Protein AF-A0A8S3HG47-F1 (afdb_monomer)

Secondary structure (DSSP, 8-state):
----SS---GGGSHHHHHHHHHHHHTHHHHHHHHHHHHHHHHHHHHHHHHHHHHHTT--HHHHHHHHHHHHHH---THHHHHHHHHH-----------------SPP-----HHHHHHHS-HHHHHHHHH---PPTT--TTTS---SSEEE-TTT--EEEEGGGEE---SSS-EES-PPTTSEEEEE-TTSS-EEEEETTT--B-

Mean predicted aligned error: 17.9 Å

Organism: NCBI:txid392030

Foldseek 3Di:
DDDDPDDDQLVVVPPVSVVVVVCVVCVVVVVVVVVVVLVVVLVVLLVVLVVVCVVVVHDPVVSVVVSVCCVVVVDSCVVVVVVCVVPVDDDDDDDDDDDDDPDDQQAQPPDDLVVQPVQDPPVLCCCFPVVDDDDFQPDPCLPDQDFDFDARSRPRQTWAGSVQWDNPVPRGTDGPDTDPQQWDWDQDPVNPDTFIAGNRHRTTD

Sequence (205 aa):
MAHWPYPIPFRYLGLFGDFCYYLISNYRILLCLILWATVTAHLFEAIAARQICLQLNIDQDSTYLWMIQTFILGYPSLSILQGYKRRGLCFTINMSSSSNNQQDKPPAMNLSDAEWKKKLTNKQYRILRQKDTEFPDTGEYNKHFETGIYKCAGCGQELYDSSSKFDSRCGWPAFSSSIDTSVRRQVDADGYREEILCATCNGHL

InterPro domains:
  IPR002579 Peptide methionine sulphoxide reductase MrsB domain [PF01641] (120-205)
  IPR002579 Peptide methionine sulphoxide reductase MrsB domain [PS51790] (113-205)
  IPR011057 Mss4-like superfamily [SSF51316] (110-205)
  IPR028110 Transmembrane protein 254 [PF14934] (2-81)
  IPR028427 Peptide methionine sulfoxide reductase MsrB [PTHR46081] (109-205)

Solvent-accessible surface area (backbone atoms only — not comparable to full-atom values): 12675 Å² total; per-residue (Å²): 132,91,80,76,94,66,85,77,68,43,78,78,57,48,74,64,19,51,49,52,50,50,49,66,77,39,41,69,60,53,53,50,52,52,50,53,52,51,54,52,50,53,51,51,53,42,53,53,49,51,55,50,34,65,76,67,72,50,61,68,68,64,52,50,54,50,44,52,50,37,70,74,69,70,51,84,53,65,66,56,54,58,44,49,79,73,57,78,72,84,78,84,78,90,74,93,70,98,68,97,69,97,78,89,66,72,71,64,63,84,67,53,73,70,56,44,60,70,76,33,54,74,67,55,38,36,24,29,73,66,68,46,78,81,62,70,71,67,52,82,59,41,87,55,83,70,88,52,72,45,52,40,90,86,76,60,51,65,35,32,47,41,87,34,49,53,91,73,86,76,33,58,67,38,63,81,51,66,40,85,82,32,62,37,78,42,73,38,98,83,72,79,50,68,44,44,25,34,55,54,60,65,29,43,107

pLDDT: mean 78.41, std 17.78, range [32.38, 95.69]

Nearest PDB structures (foldseek):
  6qa0-assembly1_B  TM=9.325E-01  e=3.762E-09  Homo sapiens
  3hch-assembly2_B  TM=9.666E-01  e=2.261E-08  Neisseria meningitidis serogroup A
  6sym-assembly2_B  TM=9.301E-01  e=1.048E-08  Escherichia coli K-12
  3e0o-assembly2_A  TM=9.265E-01  e=2.580E-07  Bacillus subtilis
  7e43-assembly2_A  TM=7.172E-01  e=1.642E-08  Helicobacter pylori 26695

Structure (mmCIF, N/CA/C/O backbone):
data_AF-A0A8S3HG47-F1
#
_entry.id   AF-A0A8S3HG47-F1
#
loop_
_atom_site.group_PDB
_atom_site.id
_atom_site.type_symbol
_atom_site.label_atom_id
_atom_site.label_alt_id
_atom_site.label_comp_id
_atom_site.label_asym_id
_atom_site.label_entity_id
_atom_site.label_seq_id
_atom_site.pdbx_PDB_ins_code
_atom_site.Cartn_x
_atom_site.Cartn_y
_atom_site.Cartn_z
_atom_site.occupancy
_atom_site.B_iso_or_equiv
_atom_site.auth_seq_id
_atom_site.auth_comp_id
_atom_site.auth_asym_id
_atom_site.auth_atom_id
_atom_site.pdbx_PDB_model_num
ATOM 1 N N . MET A 1 1 ? 51.112 -3.544 -34.791 1.00 36.56 1 MET A N 1
ATOM 2 C CA . MET A 1 1 ? 50.209 -2.767 -35.670 1.00 36.56 1 MET A CA 1
ATOM 3 C C . MET A 1 1 ? 50.350 -3.340 -37.070 1.00 36.56 1 MET A C 1
ATOM 5 O O . MET A 1 1 ? 51.468 -3.383 -37.563 1.00 36.56 1 MET A O 1
ATOM 9 N N . ALA A 1 2 ? 49.284 -3.887 -37.654 1.00 46.06 2 ALA A N 1
ATOM 10 C CA . ALA A 1 2 ? 49.346 -4.462 -38.997 1.00 46.06 2 ALA A CA 1
ATOM 11 C C . ALA A 1 2 ? 49.452 -3.328 -40.031 1.00 46.06 2 ALA A C 1
ATOM 13 O O . ALA A 1 2 ? 48.527 -2.530 -40.166 1.00 46.06 2 ALA A O 1
ATOM 14 N N . HIS A 1 3 ? 50.590 -3.236 -40.719 1.00 47.28 3 HIS A N 1
ATOM 15 C CA . HIS A 1 3 ? 50.792 -2.300 -41.822 1.00 47.28 3 HIS A CA 1
ATOM 16 C C . HIS A 1 3 ? 50.228 -2.934 -43.097 1.00 47.28 3 HIS A C 1
ATOM 18 O O . HIS A 1 3 ? 50.768 -3.922 -43.592 1.00 47.28 3 HIS A O 1
ATOM 24 N N . TRP A 1 4 ? 49.122 -2.396 -43.610 1.00 56.66 4 TRP A N 1
ATOM 25 C CA . TRP A 1 4 ? 48.587 -2.808 -44.907 1.00 56.66 4 TRP A CA 1
ATOM 26 C C . TRP A 1 4 ? 49.447 -2.196 -46.025 1.00 56.66 4 TRP A C 1
ATOM 28 O O . TRP A 1 4 ? 49.654 -0.981 -46.007 1.00 56.66 4 TRP A O 1
ATOM 38 N N . PRO A 1 5 ? 49.976 -2.994 -46.971 1.00 62.34 5 PRO A N 1
ATOM 39 C CA . PRO A 1 5 ? 51.039 -2.530 -47.861 1.00 62.34 5 PRO A CA 1
ATOM 40 C C . PRO A 1 5 ? 50.567 -1.615 -49.004 1.00 62.34 5 PRO A C 1
ATOM 42 O O . PRO A 1 5 ? 51.398 -0.919 -49.575 1.00 62.34 5 PRO A O 1
ATOM 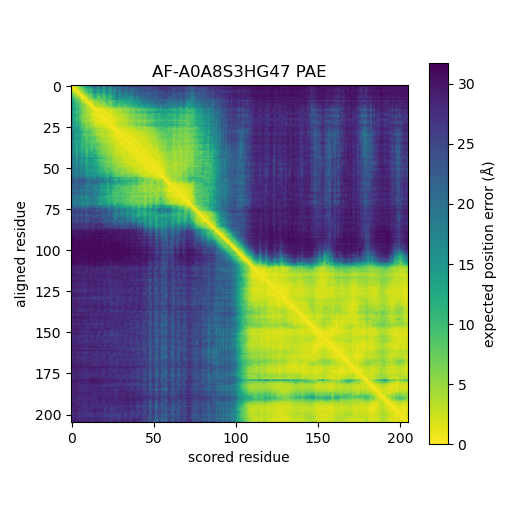45 N N . TYR A 1 6 ? 49.265 -1.543 -49.317 1.00 61.34 6 TYR A N 1
ATOM 46 C CA . TYR A 1 6 ? 48.734 -0.684 -50.389 1.00 61.34 6 TYR A CA 1
ATOM 47 C C . TYR A 1 6 ? 47.316 -0.189 -50.048 1.00 61.34 6 TYR A C 1
ATOM 49 O O . TYR A 1 6 ? 46.554 -0.947 -49.439 1.00 61.34 6 TYR A O 1
ATOM 57 N N . PRO A 1 7 ? 46.920 1.045 -50.430 1.00 65.31 7 PRO A N 1
ATOM 58 C CA . PRO A 1 7 ? 45.540 1.496 -50.278 1.00 65.31 7 PRO A CA 1
ATOM 59 C C . PRO A 1 7 ? 44.630 0.609 -51.131 1.00 65.31 7 PRO A C 1
ATOM 61 O O . PRO A 1 7 ? 44.831 0.506 -52.339 1.00 65.31 7 PRO A O 1
ATOM 64 N N . ILE A 1 8 ? 43.646 -0.046 -50.506 1.00 65.75 8 ILE A N 1
ATOM 65 C CA . ILE A 1 8 ? 42.661 -0.876 -51.210 1.00 65.75 8 ILE A CA 1
ATOM 66 C C . ILE A 1 8 ? 41.918 0.038 -52.196 1.00 65.75 8 ILE A 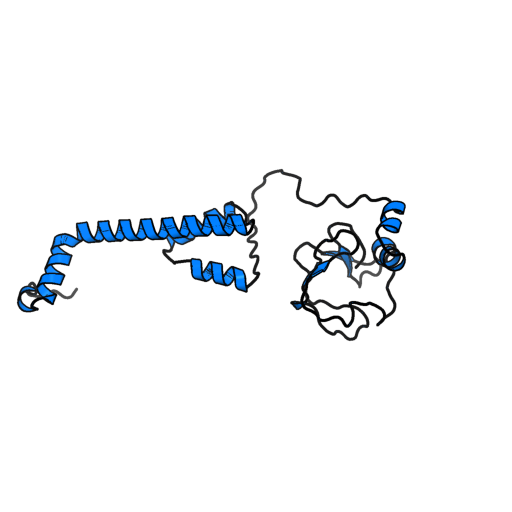C 1
ATOM 68 O O . ILE A 1 8 ? 41.242 0.975 -51.760 1.00 65.75 8 ILE A O 1
ATOM 72 N N . PRO A 1 9 ? 42.027 -0.182 -53.516 1.00 68.62 9 PRO A N 1
ATOM 73 C CA . PRO A 1 9 ? 41.321 0.640 -54.480 1.00 68.62 9 PRO A CA 1
ATOM 74 C C . PRO A 1 9 ? 39.840 0.247 -54.455 1.00 68.62 9 PRO A C 1
ATOM 76 O O . PRO A 1 9 ? 39.410 -0.660 -55.165 1.00 68.62 9 PRO A O 1
ATOM 79 N N . PHE A 1 10 ? 39.046 0.938 -53.629 1.00 65.94 10 PHE A N 1
ATOM 80 C CA . PHE A 1 10 ? 37.603 0.700 -53.461 1.00 65.94 10 PHE A CA 1
ATOM 81 C C . PHE A 1 10 ? 36.819 0.704 -54.786 1.00 65.94 10 PHE A C 1
ATOM 83 O O . PHE A 1 10 ? 35.767 0.084 -54.882 1.00 65.94 10 PHE A O 1
ATOM 90 N N . ARG A 1 11 ? 37.378 1.315 -55.835 1.00 60.06 11 ARG A N 1
ATOM 91 C CA . ARG A 1 11 ? 36.822 1.394 -57.191 1.00 60.06 11 ARG A CA 1
ATOM 92 C C . ARG A 1 11 ? 36.567 0.037 -57.871 1.00 60.06 11 ARG A C 1
ATOM 94 O O . ARG A 1 11 ? 35.789 -0.018 -58.814 1.00 60.06 11 ARG A O 1
ATOM 101 N N . TYR A 1 12 ? 37.194 -1.053 -57.416 1.00 68.88 12 TYR A N 1
ATOM 102 C CA . TYR A 1 12 ? 36.984 -2.399 -57.980 1.00 68.88 12 TYR A CA 1
ATOM 103 C C . TYR A 1 12 ? 35.857 -3.196 -57.302 1.00 68.88 12 TYR A C 1
ATOM 105 O O . TYR A 1 12 ? 35.519 -4.282 -57.761 1.00 68.88 12 TYR A O 1
ATOM 113 N N . LEU A 1 13 ? 35.249 -2.665 -56.235 1.00 76.06 13 LEU A N 1
ATOM 114 C CA . LEU A 1 13 ? 34.138 -3.306 -55.512 1.00 76.06 13 LEU A CA 1
ATOM 115 C C . LEU A 1 13 ? 32.754 -2.942 -56.093 1.00 76.06 13 LEU A C 1
ATOM 117 O O . LEU A 1 13 ? 31.724 -3.228 -55.481 1.00 76.06 13 LEU A O 1
ATOM 121 N N . GLY A 1 14 ? 32.718 -2.298 -57.265 1.00 82.12 14 GLY A N 1
ATOM 122 C CA . GLY A 1 14 ? 31.488 -1.858 -57.923 1.00 82.12 14 GLY A CA 1
ATOM 123 C C . GLY A 1 14 ? 30.703 -0.841 -57.089 1.00 82.12 14 GLY A C 1
ATOM 124 O O . GLY A 1 14 ? 31.281 -0.058 -56.338 1.00 82.12 14 GLY A O 1
ATOM 125 N N . LEU A 1 15 ? 29.371 -0.887 -57.187 1.00 86.12 15 LEU A N 1
ATOM 126 C CA . LEU A 1 15 ? 28.454 0.053 -56.526 1.00 86.12 15 LEU A CA 1
ATOM 127 C C . LEU A 1 15 ? 28.692 0.171 -55.009 1.00 86.12 15 LEU A C 1
ATOM 129 O O . LEU A 1 15 ? 28.612 1.258 -54.443 1.00 86.12 15 LEU A O 1
ATOM 133 N N . PHE A 1 16 ? 29.006 -0.946 -54.347 1.00 80.88 16 PHE A N 1
ATOM 134 C CA . PHE A 1 16 ? 29.288 -0.957 -52.913 1.00 80.88 16 PHE A CA 1
ATOM 135 C C . PHE A 1 16 ? 30.586 -0.206 -52.581 1.00 80.88 16 PHE A C 1
ATOM 137 O O . PHE A 1 16 ? 30.642 0.542 -51.608 1.00 80.88 16 PHE A O 1
ATOM 144 N N . GLY A 1 17 ? 31.609 -0.351 -53.424 1.00 81.31 17 GLY A N 1
ATOM 145 C CA . GLY A 1 17 ? 32.870 0.375 -53.299 1.00 81.31 17 GLY A CA 1
ATOM 146 C C . GLY A 1 17 ? 32.712 1.883 -53.453 1.00 81.31 17 GLY A C 1
ATOM 147 O O . GLY A 1 17 ? 33.216 2.640 -52.621 1.00 81.31 17 GLY A O 1
ATOM 148 N N . ASP A 1 18 ? 31.960 2.311 -54.468 1.00 82.38 18 ASP A N 1
ATOM 149 C CA . ASP A 1 18 ? 31.667 3.728 -54.708 1.00 82.38 18 ASP A CA 1
ATOM 150 C C . ASP A 1 18 ? 30.836 4.333 -53.567 1.00 82.38 18 ASP A C 1
ATOM 152 O O . ASP A 1 18 ? 31.107 5.451 -53.121 1.00 82.38 18 ASP A O 1
ATOM 156 N N . PHE A 1 19 ? 29.881 3.571 -53.023 1.00 83.56 19 PHE A N 1
ATOM 157 C CA . PHE A 1 19 ? 29.113 3.967 -51.843 1.00 83.56 19 PHE A CA 1
ATOM 158 C C . PHE A 1 19 ? 30.002 4.145 -50.603 1.00 83.56 19 PHE A C 1
ATOM 160 O O . PHE A 1 19 ? 29.947 5.186 -49.947 1.00 83.56 19 PHE A O 1
ATOM 167 N N . CYS A 1 20 ? 30.874 3.180 -50.295 1.00 80.56 20 CYS A N 1
ATOM 168 C CA . CYS A 1 20 ? 31.816 3.299 -49.179 1.00 80.56 20 CYS A CA 1
ATOM 169 C C . CYS A 1 20 ? 32.782 4.477 -49.362 1.00 80.56 20 CYS A C 1
ATOM 171 O O . CYS A 1 20 ? 33.033 5.219 -48.411 1.00 80.56 20 CYS A O 1
ATOM 173 N N . TYR A 1 21 ? 33.289 4.690 -50.579 1.00 82.25 21 TYR A N 1
ATOM 174 C CA . TYR A 1 21 ? 34.148 5.830 -50.887 1.00 82.25 21 TYR A CA 1
ATOM 175 C C . TYR A 1 21 ? 33.411 7.162 -50.699 1.00 82.25 21 TYR A C 1
ATOM 177 O O . TYR A 1 21 ? 33.976 8.102 -50.137 1.00 82.25 21 TYR A O 1
ATOM 185 N N . TYR A 1 22 ? 32.139 7.239 -51.098 1.00 84.44 22 TYR A N 1
ATOM 186 C CA . TYR A 1 22 ? 31.296 8.411 -50.867 1.00 84.44 22 TYR A CA 1
ATOM 187 C C . TYR A 1 22 ? 31.084 8.685 -49.371 1.00 84.44 22 TYR A C 1
ATOM 189 O O . TYR A 1 22 ? 31.226 9.834 -48.943 1.00 84.44 22 TYR A O 1
ATOM 197 N N . LEU A 1 23 ? 30.816 7.650 -48.562 1.00 82.94 23 LEU A N 1
ATOM 198 C CA . LEU A 1 23 ? 30.683 7.782 -47.105 1.00 82.94 23 LEU A CA 1
ATOM 199 C C . LEU A 1 23 ? 31.983 8.261 -46.450 1.00 82.94 23 LEU A C 1
ATOM 201 O O . LEU A 1 23 ? 31.942 9.151 -45.605 1.00 82.94 23 LEU A O 1
ATOM 205 N N . ILE A 1 24 ? 33.134 7.714 -46.854 1.00 83.12 24 ILE A N 1
ATOM 206 C CA . ILE A 1 24 ? 34.447 8.113 -46.326 1.00 83.12 24 ILE A CA 1
ATOM 207 C C . ILE A 1 24 ? 34.805 9.531 -46.771 1.00 83.12 24 ILE A C 1
ATOM 209 O O . ILE A 1 24 ? 35.310 10.306 -45.970 1.00 83.12 24 ILE A O 1
ATOM 213 N N . SER A 1 25 ? 34.515 9.907 -48.015 1.00 87.62 25 SER A N 1
ATOM 214 C CA . SER A 1 25 ? 34.820 11.251 -48.527 1.00 87.62 25 SER A CA 1
ATOM 215 C C . SER A 1 25 ? 33.952 12.333 -47.874 1.00 87.62 25 SER A C 1
ATOM 217 O O . SER A 1 25 ? 34.383 13.475 -47.744 1.00 87.62 25 SER A O 1
ATOM 219 N N . ASN A 1 26 ? 32.747 11.972 -47.415 1.00 90.00 26 ASN A N 1
ATOM 220 C CA . ASN A 1 26 ? 31.774 12.894 -46.821 1.00 90.00 26 ASN A CA 1
ATOM 221 C C . ASN A 1 26 ? 31.489 12.602 -45.340 1.00 90.00 26 ASN A C 1
ATOM 223 O O . ASN A 1 26 ? 30.482 13.066 -44.798 1.00 90.00 26 ASN A O 1
ATOM 227 N N . TYR A 1 27 ? 32.375 11.870 -44.658 1.00 88.88 27 TYR A N 1
ATOM 228 C CA . TYR A 1 27 ? 32.143 11.392 -43.291 1.00 88.88 27 TYR A CA 1
ATOM 229 C C . TYR A 1 27 ? 31.829 12.523 -42.302 1.00 88.88 27 TYR A C 1
ATOM 231 O O . TYR A 1 27 ? 31.042 12.335 -41.385 1.00 88.88 27 TYR A O 1
ATOM 239 N N . ARG A 1 28 ? 32.376 13.727 -42.513 1.00 91.88 28 ARG A N 1
ATOM 240 C CA . ARG A 1 28 ? 32.073 14.919 -41.704 1.00 91.88 28 ARG A CA 1
ATOM 241 C C . ARG A 1 28 ? 30.602 15.329 -41.778 1.00 91.88 28 ARG A C 1
ATOM 243 O O . ARG A 1 28 ? 29.999 15.610 -40.750 1.00 91.88 28 ARG A O 1
ATOM 250 N N . ILE A 1 29 ? 30.030 15.345 -42.981 1.00 88.94 29 ILE A N 1
ATOM 251 C CA . ILE A 1 29 ? 28.618 15.688 -43.198 1.00 88.94 29 ILE A CA 1
ATOM 252 C C . ILE A 1 29 ? 27.740 14.586 -42.606 1.00 88.94 29 ILE A C 1
ATOM 254 O O . ILE A 1 29 ? 26.782 14.880 -41.897 1.00 88.94 29 ILE A O 1
ATOM 258 N N . LEU A 1 30 ? 28.110 13.322 -42.830 1.00 86.31 30 LEU A N 1
ATOM 259 C CA . LEU A 1 30 ? 27.396 12.173 -42.282 1.00 86.31 30 LEU A CA 1
ATOM 260 C C . LEU A 1 30 ? 27.382 12.184 -40.746 1.00 86.31 30 LEU A C 1
ATOM 262 O O . LEU A 1 30 ? 26.328 11.998 -40.148 1.00 86.31 30 LEU A O 1
ATOM 266 N N . LEU A 1 31 ? 28.524 12.455 -40.108 1.00 87.06 31 LEU A N 1
ATOM 267 C CA . LEU A 1 31 ? 28.629 12.568 -38.652 1.00 87.06 31 LEU A CA 1
ATOM 268 C C . LEU A 1 31 ? 27.761 13.704 -38.108 1.00 87.06 31 LEU A C 1
ATOM 270 O O . LEU A 1 31 ? 27.075 13.506 -37.110 1.00 87.06 31 LEU A O 1
ATOM 274 N N . CYS A 1 32 ? 27.736 14.861 -38.776 1.00 90.06 32 CYS A N 1
ATOM 275 C CA . CYS A 1 32 ? 26.833 15.948 -38.405 1.00 90.06 32 CYS A CA 1
ATOM 276 C C . CYS A 1 32 ? 25.365 15.518 -38.510 1.00 90.06 32 CYS A C 1
ATOM 278 O O . CYS A 1 32 ? 24.610 15.725 -37.567 1.00 90.06 32 CYS A O 1
ATOM 280 N N . LEU A 1 33 ? 24.953 14.896 -39.617 1.00 87.62 33 LEU A N 1
ATOM 281 C CA . LEU A 1 33 ? 23.567 14.451 -39.800 1.00 87.62 33 LEU A CA 1
ATOM 282 C C . LEU A 1 33 ? 23.154 13.407 -38.757 1.00 87.62 33 LEU A C 1
ATOM 284 O O . LEU A 1 33 ? 22.063 13.510 -38.202 1.00 87.62 33 LEU A O 1
ATOM 288 N N . ILE A 1 34 ? 24.031 12.448 -38.451 1.00 87.81 34 ILE A N 1
ATOM 289 C CA . ILE A 1 34 ? 23.795 11.450 -37.401 1.00 87.81 34 ILE A CA 1
ATOM 290 C C . ILE A 1 34 ? 23.663 12.136 -36.040 1.00 87.81 34 ILE A C 1
ATOM 292 O O . ILE A 1 34 ? 22.722 11.839 -35.315 1.00 87.81 34 ILE A O 1
ATOM 296 N N . LEU A 1 35 ? 24.543 13.086 -35.713 1.00 87.12 35 LEU A N 1
ATOM 297 C CA . LEU A 1 35 ? 24.480 13.830 -34.455 1.00 87.12 35 LEU A CA 1
ATOM 298 C C . LEU A 1 35 ? 23.176 14.634 -34.325 1.00 87.12 35 LEU A C 1
ATOM 300 O O . LEU A 1 35 ? 22.534 14.617 -33.280 1.00 87.12 35 LEU A O 1
ATOM 304 N N . TRP A 1 36 ? 22.752 15.323 -35.385 1.00 89.56 36 TRP A N 1
ATOM 305 C CA . TRP A 1 36 ? 21.482 16.054 -35.382 1.00 89.56 36 TRP A CA 1
ATOM 306 C C . TRP A 1 36 ? 20.280 15.106 -35.258 1.00 89.56 36 TRP A C 1
ATOM 308 O O . TRP A 1 36 ? 19.341 15.397 -34.515 1.00 89.56 36 TRP A O 1
ATOM 318 N N . ALA A 1 37 ? 20.312 13.953 -35.929 1.00 86.38 37 ALA A N 1
ATOM 319 C CA . ALA A 1 37 ? 19.264 12.939 -35.827 1.00 86.38 37 ALA A CA 1
ATOM 320 C C . ALA A 1 37 ? 19.176 12.325 -34.417 1.00 86.38 37 ALA A C 1
ATOM 322 O O . ALA A 1 37 ? 18.078 12.140 -33.895 1.00 86.38 37 ALA A O 1
ATOM 323 N N . THR A 1 38 ? 20.307 12.058 -33.758 1.00 83.50 38 THR A N 1
ATOM 324 C CA . THR A 1 38 ? 20.308 11.515 -32.390 1.00 83.50 38 THR A CA 1
ATOM 325 C C . THR A 1 38 ? 19.853 12.550 -31.366 1.00 83.50 38 THR A C 1
ATOM 327 O O . THR A 1 38 ? 19.025 12.238 -30.512 1.00 83.50 38 THR A O 1
ATOM 330 N N . VAL A 1 39 ? 20.314 13.800 -31.477 1.00 84.94 39 VAL A N 1
ATOM 331 C CA . VAL A 1 39 ? 19.874 14.894 -30.594 1.00 84.94 39 VAL A CA 1
ATOM 332 C C . VAL A 1 39 ? 18.369 15.131 -30.721 1.00 84.94 39 VAL A C 1
ATOM 334 O O . VAL A 1 39 ? 17.681 15.276 -29.712 1.00 84.94 39 VAL A O 1
ATOM 337 N N . THR A 1 40 ? 17.836 15.140 -31.946 1.00 85.62 40 THR A N 1
ATOM 338 C CA . THR A 1 40 ? 16.392 15.326 -32.171 1.00 85.62 40 THR A CA 1
ATOM 339 C C . THR A 1 40 ? 15.564 14.155 -31.642 1.00 85.62 40 THR A C 1
ATOM 341 O O . THR A 1 40 ? 14.529 14.394 -31.017 1.00 85.62 40 THR A O 1
ATOM 344 N N . ALA A 1 41 ? 16.028 12.912 -31.806 1.00 82.75 41 ALA A N 1
ATOM 345 C CA . ALA A 1 41 ? 15.371 11.736 -31.235 1.00 82.75 41 ALA A CA 1
ATOM 346 C C . ALA A 1 41 ? 15.312 11.798 -29.698 1.00 82.75 41 ALA A C 1
ATOM 348 O O . ALA A 1 41 ? 14.233 11.658 -29.119 1.00 82.75 41 ALA A O 1
ATOM 349 N N . HIS A 1 42 ? 16.431 12.106 -29.036 1.00 79.38 42 HIS A N 1
ATOM 350 C CA . HIS A 1 42 ? 16.461 12.236 -27.576 1.00 79.38 42 HIS A CA 1
ATOM 351 C C . HIS A 1 42 ? 15.621 13.406 -27.063 1.00 79.38 42 HIS A C 1
ATOM 353 O O . HIS A 1 42 ? 14.982 13.291 -26.017 1.00 79.38 42 HIS A O 1
ATOM 359 N N . LEU A 1 43 ? 15.566 14.520 -27.799 1.00 82.38 43 LEU A N 1
ATOM 360 C CA . LEU A 1 43 ? 14.694 15.638 -27.447 1.00 82.38 43 LEU A CA 1
ATOM 361 C C . LEU A 1 43 ? 13.215 15.224 -27.485 1.00 82.38 43 LEU A C 1
ATOM 363 O O . LEU A 1 43 ? 12.457 15.570 -26.579 1.00 82.38 43 LEU A O 1
ATOM 367 N N . PHE A 1 44 ? 12.806 14.462 -28.502 1.00 83.94 44 PHE A N 1
ATOM 368 C CA . PHE A 1 44 ? 11.436 13.965 -28.609 1.00 83.94 44 PHE A CA 1
ATOM 369 C C . PHE A 1 44 ? 11.084 13.000 -27.468 1.00 83.94 44 PHE A C 1
ATOM 371 O O . PHE A 1 44 ? 10.032 13.149 -26.843 1.00 83.94 44 PHE A O 1
ATOM 378 N N . GLU A 1 45 ? 11.980 12.064 -27.140 1.00 78.19 45 GLU A N 1
ATOM 379 C CA . GLU A 1 45 ? 11.813 11.167 -25.988 1.00 78.19 45 GLU A CA 1
ATOM 380 C C . GLU A 1 45 ? 11.692 11.939 -24.670 1.00 78.19 45 GLU A C 1
ATOM 382 O O . GLU A 1 45 ? 10.813 11.643 -23.858 1.00 78.19 45 GLU A O 1
ATOM 387 N N . ALA A 1 46 ? 12.516 12.970 -24.478 1.00 76.19 46 ALA A N 1
ATOM 388 C CA . ALA A 1 46 ? 12.491 13.802 -23.282 1.00 76.19 46 ALA A CA 1
ATOM 389 C C . ALA A 1 46 ? 11.172 14.588 -23.145 1.00 76.19 46 ALA A C 1
ATOM 391 O O . ALA A 1 46 ? 10.603 14.669 -22.053 1.00 76.19 46 ALA A O 1
ATOM 392 N N . ILE A 1 47 ? 10.636 15.121 -24.250 1.00 81.94 47 ILE A N 1
ATOM 393 C CA . ILE A 1 47 ? 9.322 15.785 -24.266 1.00 81.94 47 ILE A CA 1
ATOM 394 C C . ILE A 1 47 ? 8.208 14.782 -23.941 1.00 81.94 47 ILE A C 1
ATOM 396 O O . ILE A 1 47 ? 7.349 15.073 -23.105 1.00 81.94 47 ILE A O 1
ATOM 400 N N . ALA A 1 48 ? 8.223 13.604 -24.569 1.00 79.56 48 ALA A N 1
ATOM 401 C CA . ALA A 1 48 ? 7.222 12.565 -24.338 1.00 79.56 48 ALA A CA 1
ATOM 402 C C . ALA A 1 48 ? 7.223 12.088 -22.877 1.00 79.56 48 ALA A C 1
ATOM 404 O O . ALA A 1 48 ? 6.164 11.957 -22.263 1.00 79.56 48 ALA A O 1
ATOM 405 N N . ALA A 1 49 ? 8.402 11.897 -22.288 1.00 74.31 49 ALA A N 1
ATOM 406 C CA . ALA A 1 49 ? 8.531 11.512 -20.890 1.00 74.31 49 ALA A CA 1
ATOM 407 C C . ALA A 1 49 ? 8.029 12.590 -19.933 1.00 74.31 49 ALA A C 1
ATOM 409 O O . ALA A 1 49 ? 7.289 12.274 -19.005 1.00 74.31 49 ALA A O 1
ATOM 410 N N . ARG A 1 50 ? 8.333 13.867 -20.198 1.00 77.81 50 ARG A N 1
ATOM 411 C CA . ARG A 1 50 ? 7.790 14.980 -19.409 1.00 77.81 50 ARG A CA 1
ATOM 412 C C . ARG A 1 50 ? 6.261 14.980 -19.418 1.00 77.81 50 ARG A C 1
ATOM 414 O O . ARG A 1 50 ? 5.652 15.156 -18.368 1.00 77.81 50 ARG A O 1
ATOM 421 N N . GLN A 1 51 ? 5.639 14.755 -20.577 1.00 79.62 51 GLN A N 1
ATOM 422 C CA . GLN A 1 51 ? 4.178 14.656 -20.680 1.00 79.62 51 GLN A CA 1
ATOM 423 C C . GLN A 1 51 ? 3.628 13.488 -19.850 1.00 79.62 51 GLN A C 1
ATOM 425 O O . GLN A 1 51 ? 2.638 13.653 -19.143 1.00 79.62 51 GLN A O 1
ATOM 430 N N . ILE A 1 52 ? 4.288 12.327 -19.878 1.00 76.31 52 ILE A N 1
ATOM 431 C CA . ILE A 1 52 ? 3.896 11.158 -19.077 1.00 76.31 52 ILE A CA 1
ATOM 432 C C . ILE A 1 52 ? 4.036 11.439 -17.574 1.00 76.31 52 ILE A C 1
ATOM 434 O O . ILE A 1 52 ? 3.114 11.138 -16.819 1.00 76.31 52 ILE A O 1
ATOM 438 N N . CYS A 1 53 ? 5.139 12.045 -17.132 1.00 73.88 53 CYS A N 1
ATOM 439 C CA . CYS A 1 53 ? 5.341 12.393 -15.724 1.00 73.88 53 CYS A CA 1
ATOM 440 C C . CYS A 1 53 ? 4.271 13.363 -15.209 1.00 73.88 53 CYS A C 1
ATOM 442 O O . CYS A 1 53 ? 3.761 13.166 -14.107 1.00 73.88 53 CYS A O 1
ATOM 444 N N . LEU A 1 54 ? 3.871 14.349 -16.024 1.00 75.69 54 LEU A N 1
ATOM 445 C CA . LEU A 1 54 ? 2.772 15.264 -15.694 1.00 75.69 54 LEU A CA 1
ATOM 446 C C . LEU A 1 54 ? 1.430 14.530 -15.542 1.00 75.69 54 LEU A C 1
ATOM 448 O O . LEU A 1 54 ? 0.661 14.857 -14.646 1.00 75.69 54 LEU A O 1
ATOM 452 N N . GLN A 1 55 ? 1.155 13.522 -16.376 1.00 77.19 55 GLN A N 1
ATOM 453 C CA . GLN A 1 55 ? -0.060 12.699 -16.262 1.00 77.19 55 GLN A CA 1
ATOM 454 C C . GLN A 1 55 ? -0.056 11.797 -15.019 1.00 77.19 55 GLN A C 1
ATOM 456 O O . GLN A 1 55 ? -1.117 11.456 -14.503 1.00 77.19 55 GLN A O 1
ATOM 461 N N . LEU A 1 56 ? 1.125 11.395 -14.547 1.00 74.56 56 LEU A N 1
ATOM 462 C CA . LEU A 1 56 ? 1.298 10.481 -13.415 1.00 74.56 56 LEU A CA 1
ATOM 463 C C . LEU A 1 56 ? 1.589 11.195 -12.084 1.00 74.56 56 LEU A C 1
ATOM 465 O O . LEU A 1 56 ? 1.819 10.516 -11.088 1.00 74.56 56 LEU A O 1
ATOM 469 N N . ASN A 1 57 ? 1.577 12.534 -12.061 1.00 76.31 57 ASN A N 1
ATOM 470 C CA . ASN A 1 57 ? 1.923 13.360 -10.898 1.00 76.31 57 ASN A CA 1
ATOM 471 C C . ASN A 1 57 ? 3.272 12.967 -10.252 1.00 76.31 57 ASN A C 1
ATOM 473 O O . ASN A 1 57 ? 3.401 12.915 -9.031 1.00 76.31 57 ASN A O 1
ATOM 477 N N . ILE A 1 58 ? 4.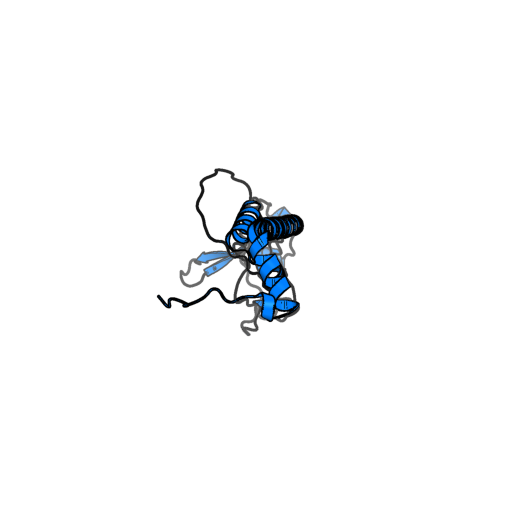263 12.636 -11.087 1.00 73.62 58 ILE A N 1
ATOM 478 C CA . ILE A 1 58 ? 5.619 12.282 -10.646 1.00 73.62 58 ILE A CA 1
ATOM 479 C C . ILE A 1 58 ? 6.405 13.565 -10.361 1.00 73.62 58 ILE A C 1
ATOM 481 O O . ILE A 1 58 ? 6.285 14.550 -11.091 1.00 73.62 58 ILE A O 1
ATOM 485 N N . ASP A 1 59 ? 7.233 13.527 -9.317 1.00 76.25 59 ASP A N 1
ATOM 486 C CA . ASP A 1 59 ? 8.096 14.631 -8.904 1.00 76.25 59 ASP A CA 1
ATOM 487 C C . ASP A 1 59 ? 8.996 15.157 -10.051 1.00 76.25 59 ASP A C 1
ATOM 489 O O . ASP A 1 59 ? 9.496 14.399 -10.902 1.00 76.25 59 ASP A O 1
ATOM 493 N N . GLN A 1 60 ? 9.188 16.480 -10.097 1.00 74.06 60 GLN A N 1
ATOM 494 C CA . GLN A 1 60 ? 9.951 17.142 -11.158 1.00 74.06 60 GLN A CA 1
ATOM 495 C C . GLN A 1 60 ? 11.430 16.736 -11.146 1.00 74.06 60 GLN A C 1
ATOM 497 O O . GLN A 1 60 ? 11.998 16.533 -12.223 1.00 74.06 60 GLN A O 1
ATOM 502 N N . ASP A 1 61 ? 12.031 16.525 -9.976 1.00 72.75 61 ASP A N 1
ATOM 503 C CA . ASP A 1 61 ? 13.450 16.182 -9.839 1.00 72.75 61 ASP A CA 1
ATOM 504 C C . ASP A 1 61 ? 13.737 14.794 -10.416 1.00 72.75 61 ASP A C 1
ATOM 506 O O . ASP A 1 61 ? 14.700 14.593 -11.162 1.00 72.75 61 ASP A O 1
ATOM 510 N N . SER A 1 62 ? 12.826 13.847 -10.177 1.00 69.69 62 SER A N 1
ATOM 511 C CA . SER A 1 62 ? 12.889 12.502 -10.767 1.00 69.69 62 SER A CA 1
ATOM 512 C C . SER A 1 62 ? 12.789 12.542 -12.295 1.00 69.69 62 SER A C 1
ATOM 514 O O . SER A 1 62 ? 13.474 11.794 -12.998 1.00 69.69 62 SER A O 1
ATOM 516 N N . THR A 1 63 ? 11.972 13.453 -12.826 1.00 70.88 63 THR A N 1
ATOM 517 C CA . THR A 1 63 ? 11.814 13.652 -14.272 1.00 70.88 63 THR A CA 1
ATOM 518 C C . THR A 1 63 ? 13.087 14.228 -14.898 1.00 70.88 63 THR A C 1
ATOM 520 O O . THR A 1 63 ? 13.531 13.745 -15.943 1.00 70.88 63 THR A O 1
ATOM 523 N N . TYR A 1 64 ? 13.721 15.210 -14.249 1.00 77.12 64 TYR A N 1
ATOM 524 C CA . TYR A 1 64 ? 14.981 15.790 -14.722 1.00 77.12 64 TYR A CA 1
ATOM 525 C C . TYR A 1 64 ? 16.136 14.787 -14.687 1.00 77.12 64 TYR A C 1
ATOM 527 O O . TYR A 1 64 ? 16.871 14.678 -15.671 1.00 77.12 64 TYR A O 1
ATOM 535 N N . LEU A 1 65 ? 16.267 14.003 -13.611 1.00 76.94 65 LEU A N 1
ATOM 536 C CA . LEU A 1 65 ? 17.278 12.944 -13.516 1.00 76.94 65 LEU A CA 1
ATOM 537 C C . LEU A 1 65 ? 17.134 11.922 -14.647 1.00 76.94 65 LEU A C 1
ATOM 539 O O . LEU A 1 65 ? 18.122 11.508 -15.253 1.00 76.94 65 LEU A O 1
ATOM 543 N N . TRP A 1 66 ? 15.898 11.565 -14.988 1.00 70.94 66 TRP A N 1
ATOM 544 C CA . TRP A 1 66 ? 15.612 10.634 -16.073 1.00 70.94 66 TRP A CA 1
ATOM 545 C C . TRP A 1 66 ? 15.939 11.210 -17.463 1.00 70.94 66 TRP A C 1
ATOM 547 O O . TRP A 1 66 ? 16.499 10.509 -18.314 1.00 70.94 66 TRP A O 1
ATOM 557 N N . MET A 1 67 ? 15.652 12.496 -17.696 1.00 74.25 67 MET A N 1
ATOM 558 C CA . MET A 1 67 ? 16.037 13.193 -18.933 1.00 74.25 67 MET A CA 1
ATOM 559 C C . MET A 1 67 ? 17.562 13.254 -19.092 1.00 74.25 67 MET A C 1
ATOM 561 O O . MET A 1 67 ? 18.081 12.980 -20.175 1.00 74.25 67 MET A O 1
ATOM 565 N N . ILE A 1 68 ? 18.281 13.554 -18.006 1.00 76.88 68 ILE A N 1
ATOM 566 C CA . ILE A 1 68 ? 19.750 13.593 -17.985 1.00 76.88 68 ILE A CA 1
ATOM 567 C C . ILE A 1 68 ? 20.325 12.199 -18.266 1.00 76.88 68 ILE A C 1
ATOM 569 O O . ILE A 1 68 ? 21.204 12.055 -19.114 1.00 76.88 68 ILE A O 1
ATOM 573 N N . GLN A 1 69 ? 19.787 11.158 -17.627 1.00 74.56 69 GLN A N 1
ATOM 574 C CA . GLN A 1 69 ? 20.210 9.774 -17.842 1.00 74.56 69 GLN A CA 1
ATOM 575 C C . GLN A 1 69 ? 20.036 9.328 -19.302 1.00 74.56 69 GLN A C 1
ATOM 577 O O . GLN A 1 69 ? 20.925 8.689 -19.869 1.00 74.56 69 GLN A O 1
ATOM 582 N N . THR A 1 70 ? 18.904 9.680 -19.915 1.00 70.25 70 THR A N 1
ATOM 583 C CA . THR A 1 70 ? 18.594 9.347 -21.315 1.00 70.25 70 THR A CA 1
ATOM 584 C C . THR A 1 70 ? 19.563 10.046 -22.274 1.00 70.25 70 THR A C 1
ATOM 586 O O . THR A 1 70 ? 20.047 9.426 -23.219 1.00 70.25 70 THR A O 1
ATOM 589 N N . PHE A 1 71 ? 19.925 11.299 -21.982 1.00 69.50 71 PHE A N 1
ATOM 590 C CA . PHE A 1 71 ? 20.891 12.063 -22.773 1.00 69.50 71 PHE A CA 1
ATOM 591 C C . PHE A 1 71 ? 22.331 11.533 -22.648 1.00 69.50 71 PHE A C 1
ATOM 593 O O . PHE A 1 71 ? 23.067 11.524 -23.630 1.00 69.50 71 PHE A O 1
ATOM 600 N N . ILE A 1 72 ? 22.738 11.075 -21.457 1.00 72.62 72 ILE A N 1
ATOM 601 C CA . ILE A 1 72 ? 24.104 10.583 -21.203 1.00 72.62 72 ILE A CA 1
ATOM 602 C C . ILE A 1 72 ? 24.304 9.156 -21.726 1.00 72.62 72 ILE A C 1
ATOM 604 O O . ILE A 1 72 ? 25.351 8.862 -22.302 1.00 72.62 72 ILE A O 1
ATOM 608 N N . LEU A 1 73 ? 23.337 8.257 -21.516 1.00 68.19 73 LEU A N 1
ATOM 609 C CA . LEU A 1 73 ? 23.505 6.839 -21.853 1.00 68.19 73 LEU A CA 1
ATOM 610 C C . LEU A 1 73 ? 22.910 6.426 -23.204 1.00 68.19 73 LEU A C 1
ATOM 612 O O . LEU A 1 73 ? 23.168 5.307 -23.642 1.00 68.19 73 LEU A O 1
ATOM 616 N N . GLY A 1 74 ? 22.129 7.282 -23.866 1.00 65.75 74 GLY A N 1
ATOM 617 C CA . GLY A 1 74 ? 21.630 7.021 -25.219 1.00 65.75 74 GLY A CA 1
ATOM 618 C C . GLY A 1 74 ? 20.636 5.856 -25.338 1.00 65.75 74 GLY A C 1
ATOM 619 O O . GLY A 1 74 ? 20.428 5.343 -26.436 1.00 65.75 74 GLY A O 1
ATOM 620 N N . TYR A 1 75 ? 20.031 5.406 -24.233 1.00 62.75 75 TYR A N 1
ATOM 621 C CA . TYR A 1 75 ? 19.051 4.319 -24.258 1.00 62.75 75 TYR A CA 1
ATOM 622 C C . TYR A 1 75 ? 17.627 4.862 -24.423 1.00 62.75 75 TYR A C 1
ATOM 624 O O . TYR A 1 75 ? 17.219 5.687 -23.605 1.00 62.75 75 TYR A O 1
ATOM 632 N N . PRO A 1 76 ? 16.840 4.346 -25.392 1.00 54.62 76 PRO A N 1
ATOM 633 C CA . PRO A 1 76 ? 15.428 4.675 -25.537 1.00 54.62 76 PRO A CA 1
ATOM 634 C C . PRO A 1 76 ? 14.651 4.086 -24.356 1.00 54.62 76 PRO A C 1
ATOM 636 O O . PRO A 1 76 ? 14.264 2.912 -24.306 1.00 54.62 76 PRO A O 1
ATOM 639 N N . SER A 1 77 ? 14.463 4.920 -23.348 1.00 57.06 77 SER A N 1
ATOM 640 C CA . SER A 1 77 ? 13.972 4.579 -22.014 1.00 57.06 77 SER A CA 1
ATOM 641 C C . SER A 1 77 ? 12.442 4.460 -21.947 1.00 57.06 77 SER A C 1
ATOM 643 O O . SER A 1 77 ? 11.879 4.138 -20.897 1.00 57.06 77 SER A O 1
ATOM 645 N N . LEU A 1 78 ? 11.747 4.615 -23.081 1.00 54.94 78 LEU A N 1
ATOM 646 C CA . LEU A 1 78 ? 10.297 4.433 -23.184 1.00 54.94 78 LEU A CA 1
ATOM 647 C C . LEU A 1 78 ? 9.859 3.003 -22.810 1.00 54.94 78 LEU A C 1
ATOM 649 O O . LEU A 1 78 ? 8.812 2.812 -22.195 1.00 54.94 78 LEU A O 1
ATOM 653 N N . SER A 1 79 ? 10.680 1.996 -23.120 1.00 57.41 79 SER A N 1
ATOM 654 C CA . SER A 1 79 ? 10.436 0.593 -22.751 1.00 57.41 79 SER A CA 1
ATOM 655 C C . SER A 1 79 ? 10.532 0.359 -21.235 1.00 57.41 79 SER A C 1
ATOM 657 O O . SER A 1 79 ? 9.757 -0.414 -20.668 1.00 57.41 79 SER A O 1
ATOM 659 N N . ILE A 1 80 ? 11.419 1.091 -20.556 1.00 57.78 80 ILE A N 1
ATOM 660 C CA . ILE A 1 80 ? 11.572 1.075 -19.097 1.00 57.78 80 ILE A CA 1
ATOM 661 C C . ILE A 1 80 ? 10.394 1.805 -18.438 1.00 57.78 80 ILE A C 1
ATOM 663 O O . ILE A 1 80 ? 9.833 1.284 -17.476 1.00 57.78 80 ILE A O 1
ATOM 667 N N . LEU A 1 81 ? 9.931 2.932 -18.996 1.00 54.69 81 LEU A N 1
ATOM 668 C CA . LEU A 1 81 ? 8.718 3.629 -18.534 1.00 54.69 81 LEU A CA 1
ATOM 669 C C . LEU A 1 81 ? 7.450 2.771 -18.682 1.00 54.69 81 LEU A C 1
ATOM 671 O O . LEU A 1 81 ? 6.625 2.702 -17.769 1.00 54.69 81 LEU A O 1
ATOM 675 N N . GLN A 1 82 ? 7.304 2.051 -19.797 1.00 53.44 82 GLN A N 1
ATOM 676 C CA . GLN A 1 82 ? 6.222 1.073 -19.964 1.00 53.44 82 GLN A CA 1
ATOM 677 C C . GLN A 1 82 ? 6.353 -0.106 -18.982 1.00 53.44 82 GLN A C 1
ATOM 679 O O . GLN A 1 82 ? 5.342 -0.669 -18.555 1.00 53.44 82 GLN A O 1
ATOM 684 N N . GLY A 1 83 ? 7.581 -0.445 -18.574 1.00 51.22 83 GLY A N 1
ATOM 685 C CA . GLY A 1 83 ? 7.875 -1.380 -17.488 1.00 51.22 83 GLY A CA 1
ATOM 686 C C . GLY A 1 83 ? 7.489 -0.853 -16.100 1.00 51.22 83 GLY A C 1
ATOM 687 O O . GLY A 1 83 ? 6.947 -1.620 -15.305 1.00 51.22 83 GLY A O 1
ATOM 688 N N . TYR A 1 84 ? 7.676 0.443 -15.827 1.00 51.81 84 TYR A N 1
ATOM 689 C CA . TYR A 1 84 ? 7.239 1.102 -14.586 1.00 51.81 84 TYR A CA 1
ATOM 690 C C . TYR A 1 84 ?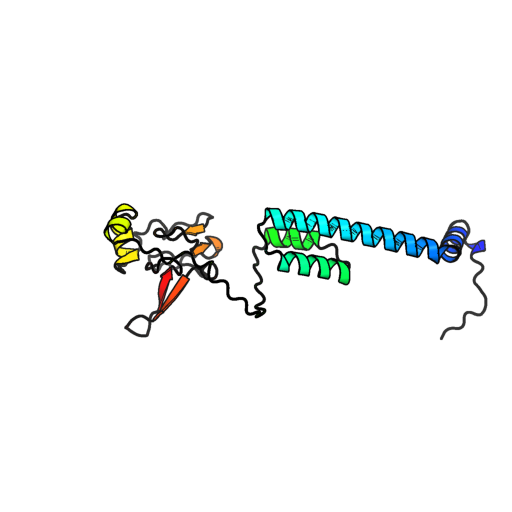 5.714 1.067 -14.431 1.00 51.81 84 TYR A C 1
ATOM 692 O O . TYR A 1 84 ? 5.219 0.700 -13.364 1.00 51.81 84 TYR A O 1
ATOM 700 N N . LYS A 1 85 ? 4.964 1.300 -15.521 1.00 46.66 85 LYS A N 1
ATOM 701 C CA . LYS A 1 85 ? 3.496 1.138 -15.550 1.00 46.66 85 LYS A CA 1
ATOM 702 C C . LYS A 1 85 ? 3.038 -0.293 -15.209 1.00 46.66 85 LYS A C 1
ATOM 704 O O . LYS A 1 85 ? 1.903 -0.479 -14.788 1.00 46.66 85 LYS A O 1
ATOM 709 N N . ARG A 1 86 ? 3.902 -1.305 -15.388 1.00 45.56 86 ARG A N 1
ATOM 710 C CA . ARG A 1 86 ? 3.612 -2.721 -15.084 1.00 45.56 86 ARG A CA 1
ATOM 711 C C . ARG A 1 86 ? 4.136 -3.212 -13.735 1.00 45.56 86 ARG A C 1
ATOM 713 O O . ARG A 1 86 ? 3.727 -4.294 -13.328 1.00 45.56 86 ARG A O 1
ATOM 720 N N . ARG A 1 87 ? 5.055 -2.500 -13.074 1.00 44.53 87 ARG A N 1
ATOM 721 C CA . ARG A 1 87 ? 5.757 -3.023 -11.886 1.00 44.53 87 ARG A CA 1
ATOM 722 C C . ARG A 1 87 ? 5.548 -2.263 -10.583 1.00 44.53 87 ARG A C 1
ATOM 724 O O . ARG A 1 87 ? 6.000 -2.783 -9.579 1.00 44.53 87 ARG A O 1
ATOM 731 N N . GLY A 1 88 ? 4.878 -1.108 -10.548 1.00 42.38 88 GLY A N 1
ATOM 732 C CA . GLY A 1 88 ? 4.506 -0.468 -9.270 1.00 42.38 88 GLY A CA 1
ATOM 733 C C . GLY A 1 88 ? 5.671 -0.252 -8.286 1.00 42.38 88 GLY A C 1
ATOM 734 O O . GLY A 1 88 ? 5.458 -0.217 -7.080 1.00 42.38 88 GLY A O 1
ATOM 735 N N . LEU A 1 89 ? 6.911 -0.150 -8.781 1.00 43.09 89 LEU A N 1
ATOM 736 C CA . LEU A 1 89 ? 8.110 -0.058 -7.951 1.00 43.09 89 LEU A CA 1
ATOM 737 C C . LEU A 1 89 ? 8.486 1.415 -7.764 1.00 43.09 89 LEU A C 1
ATOM 739 O O . LEU A 1 89 ? 9.200 2.010 -8.571 1.00 43.09 89 LEU A O 1
ATOM 743 N N . CYS A 1 90 ? 7.980 1.992 -6.680 1.00 36.53 90 CYS A N 1
ATOM 744 C CA . CYS A 1 90 ? 8.520 3.201 -6.078 1.00 36.53 90 CYS A CA 1
ATOM 745 C C . CYS A 1 90 ? 9.922 2.869 -5.537 1.00 36.53 90 CYS A C 1
ATOM 747 O O . CYS A 1 90 ? 10.055 2.101 -4.588 1.00 36.53 90 CYS A O 1
ATOM 749 N N . PHE A 1 91 ? 10.975 3.375 -6.181 1.00 34.56 91 PHE A N 1
ATOM 750 C CA . PHE A 1 91 ? 12.343 3.282 -5.670 1.00 34.56 91 PHE A CA 1
ATOM 751 C C . PHE A 1 91 ? 12.720 4.650 -5.103 1.00 34.56 91 PHE A C 1
ATOM 753 O O . PHE A 1 91 ? 13.216 5.519 -5.815 1.00 34.56 91 PHE A O 1
ATOM 760 N N . THR A 1 92 ? 12.431 4.863 -3.822 1.00 32.97 92 THR A N 1
ATOM 761 C CA . THR A 1 92 ? 12.919 6.019 -3.068 1.00 32.97 92 THR A CA 1
ATOM 762 C C . THR A 1 92 ? 14.404 5.824 -2.769 1.00 32.97 92 THR A C 1
ATOM 764 O O . THR A 1 92 ? 14.767 5.089 -1.848 1.00 32.97 92 THR A O 1
ATOM 767 N N . ILE A 1 93 ? 15.279 6.485 -3.532 1.00 38.88 93 ILE A N 1
ATOM 768 C CA . ILE A 1 93 ? 16.643 6.760 -3.066 1.00 38.88 93 ILE A CA 1
ATOM 769 C C . ILE A 1 93 ? 16.561 8.007 -2.197 1.00 38.88 93 ILE A C 1
ATOM 771 O O . ILE A 1 93 ? 16.248 9.098 -2.662 1.00 38.88 93 ILE A O 1
ATOM 775 N N . ASN A 1 94 ? 16.840 7.804 -0.918 1.00 41.75 94 ASN A N 1
ATOM 776 C CA . ASN A 1 94 ? 17.013 8.846 0.077 1.00 41.75 94 ASN A CA 1
ATOM 777 C C . ASN A 1 94 ? 18.217 9.718 -0.328 1.00 41.75 94 ASN A C 1
ATOM 779 O O . ASN A 1 94 ? 19.353 9.241 -0.303 1.00 41.75 94 ASN A O 1
ATOM 783 N N . MET A 1 95 ? 17.990 10.979 -0.703 1.00 33.09 95 MET A N 1
ATOM 784 C CA . MET A 1 95 ? 19.057 11.967 -0.863 1.00 33.09 95 MET A CA 1
ATOM 785 C C . MET A 1 95 ? 18.694 13.211 -0.052 1.00 33.09 95 MET A C 1
ATOM 787 O O . MET A 1 95 ? 17.824 13.998 -0.410 1.00 33.09 95 MET A O 1
ATOM 791 N N . SER A 1 96 ? 19.340 13.328 1.104 1.00 50.41 96 SER A N 1
ATOM 792 C CA . SER A 1 96 ? 19.156 14.395 2.080 1.00 50.41 96 SER A CA 1
ATOM 793 C C . SER A 1 96 ? 19.439 15.763 1.461 1.00 50.41 96 SER A C 1
ATOM 795 O O . SER A 1 96 ? 20.559 16.029 1.031 1.00 50.41 96 SER A O 1
ATOM 797 N N . SER A 1 97 ? 18.447 16.651 1.460 1.00 33.94 97 SER A N 1
ATOM 798 C CA . SER A 1 97 ? 18.624 18.088 1.233 1.00 33.94 97 SER A CA 1
ATOM 799 C C . SER A 1 97 ? 17.637 18.847 2.113 1.00 33.94 97 SER A C 1
ATOM 801 O O . SER A 1 97 ? 16.434 18.837 1.869 1.00 33.94 97 SER A O 1
ATOM 803 N N . SER A 1 98 ? 18.158 19.475 3.171 1.00 43.12 98 SER A N 1
ATOM 804 C CA . SER A 1 98 ? 17.414 20.373 4.054 1.00 43.12 98 SER A CA 1
ATOM 805 C C . SER A 1 98 ? 16.680 21.441 3.250 1.00 43.12 98 SER A C 1
ATOM 807 O O . SER A 1 98 ? 17.290 22.380 2.746 1.00 43.12 98 SER A O 1
ATOM 809 N N . SER A 1 99 ? 15.359 21.343 3.209 1.00 32.38 99 SER A N 1
ATOM 810 C CA . SER A 1 99 ? 14.484 22.484 2.977 1.00 32.38 99 SER A CA 1
ATOM 811 C C . SER A 1 99 ? 13.302 22.359 3.932 1.00 32.38 99 SER A C 1
ATOM 813 O O . SER A 1 99 ? 12.508 21.425 3.880 1.00 32.38 99 SER A O 1
ATOM 815 N N . ASN A 1 100 ? 13.259 23.281 4.895 1.00 41.09 100 ASN A N 1
ATOM 816 C CA . ASN A 1 100 ? 12.135 23.459 5.802 1.00 41.09 100 ASN A CA 1
ATOM 817 C C . ASN A 1 100 ? 10.900 23.831 4.975 1.00 41.09 100 ASN A C 1
ATOM 819 O O . ASN A 1 100 ? 10.697 25.001 4.666 1.00 41.09 100 ASN A O 1
ATOM 823 N N . ASN A 1 101 ? 10.078 22.842 4.642 1.00 34.59 101 ASN A N 1
ATOM 824 C CA . ASN A 1 101 ? 8.684 23.044 4.280 1.00 34.59 101 ASN A CA 1
ATOM 825 C C . ASN A 1 101 ? 7.847 21.987 5.002 1.00 34.59 101 ASN A C 1
ATOM 827 O O . ASN A 1 101 ? 7.660 20.860 4.551 1.00 34.59 101 ASN A O 1
ATOM 831 N N . GLN A 1 102 ? 7.383 22.362 6.194 1.00 45.75 102 GLN A N 1
ATOM 832 C CA . GLN A 1 102 ? 6.318 21.657 6.888 1.00 45.75 102 GLN A CA 1
ATOM 833 C C . GLN A 1 102 ? 5.018 21.859 6.108 1.00 45.75 102 GLN A C 1
ATOM 835 O O . GLN A 1 102 ? 4.356 22.869 6.321 1.00 45.75 102 GLN A O 1
ATOM 840 N N . GLN A 1 103 ? 4.657 20.909 5.246 1.00 46.81 103 GLN A N 1
ATOM 841 C CA . GLN A 1 103 ? 3.274 20.503 4.955 1.00 46.81 103 GLN A CA 1
ATOM 842 C C . GLN A 1 103 ? 3.279 19.431 3.862 1.00 46.81 103 GLN A C 1
ATOM 844 O O . GLN A 1 103 ? 3.367 19.761 2.695 1.00 46.81 103 GLN A O 1
ATOM 849 N N . ASP A 1 104 ? 3.228 18.164 4.285 1.00 41.03 104 ASP A N 1
ATOM 850 C CA . ASP A 1 104 ? 2.488 17.067 3.628 1.00 41.03 104 ASP A CA 1
ATOM 851 C C . ASP A 1 104 ? 2.398 15.852 4.575 1.00 41.03 104 ASP A C 1
ATOM 853 O O . ASP A 1 104 ? 2.578 14.690 4.226 1.00 41.03 104 ASP A O 1
ATOM 857 N N . LYS A 1 105 ? 2.093 16.132 5.846 1.00 41.44 105 LYS A N 1
ATOM 858 C CA . LYS A 1 105 ? 1.438 15.160 6.721 1.00 41.44 105 LYS A CA 1
ATOM 859 C C . LYS A 1 105 ? -0.028 15.577 6.728 1.00 41.44 105 LYS A C 1
ATOM 861 O O . LYS A 1 105 ? -0.276 16.722 7.123 1.00 41.44 105 LYS A O 1
ATOM 866 N N . PRO A 1 106 ? -0.993 14.727 6.323 1.00 45.59 106 PRO A N 1
ATOM 867 C CA . PRO A 1 106 ? -2.392 15.052 6.545 1.00 45.59 106 PRO A CA 1
ATOM 868 C C . PRO A 1 106 ? -2.524 15.397 8.033 1.00 45.59 106 PRO A C 1
ATOM 870 O O . PRO A 1 106 ? -2.029 14.624 8.864 1.00 45.59 106 PRO A O 1
ATOM 873 N N . PRO A 1 107 ? -3.064 16.580 8.384 1.00 49.50 107 PRO A N 1
ATOM 874 C CA . PRO A 1 107 ? -3.126 17.009 9.770 1.00 49.50 107 PRO A CA 1
ATOM 875 C C . PRO A 1 107 ? -3.763 15.875 10.560 1.00 49.50 107 PRO A C 1
ATOM 877 O O . PRO A 1 107 ? -4.789 15.340 10.137 1.00 49.50 107 PRO A O 1
ATOM 880 N N . ALA A 1 108 ? -3.105 15.461 11.649 1.00 56.22 108 ALA A N 1
ATOM 881 C CA . ALA A 1 108 ? -3.623 14.427 12.532 1.00 56.22 108 ALA A CA 1
ATOM 882 C C . ALA A 1 108 ? -5.097 14.754 12.778 1.00 56.22 108 ALA A C 1
ATOM 884 O O . ALA A 1 108 ? -5.392 15.821 13.313 1.00 56.22 108 ALA A O 1
ATOM 885 N N . MET A 1 109 ? -5.994 13.910 12.257 1.00 66.88 109 MET A N 1
ATOM 886 C CA . MET A 1 109 ? -7.427 14.198 12.182 1.00 66.88 109 MET A CA 1
ATOM 887 C C . MET A 1 109 ? -7.947 14.469 13.592 1.00 66.88 109 MET A C 1
ATOM 889 O O . MET A 1 109 ? -8.211 13.536 14.351 1.00 66.88 109 MET A O 1
ATOM 893 N N . ASN A 1 110 ? -8.055 15.746 13.951 1.00 69.44 110 ASN A N 1
ATOM 894 C CA . ASN A 1 110 ? -8.382 16.189 15.301 1.00 69.44 110 ASN A CA 1
ATOM 895 C C . ASN A 1 110 ? -9.904 16.306 15.429 1.00 69.44 110 ASN A C 1
ATOM 897 O O . ASN A 1 110 ? -10.451 17.370 15.698 1.00 69.44 110 ASN A O 1
ATOM 901 N N . LEU A 1 111 ? -10.587 15.203 15.118 1.00 82.38 111 LEU A N 1
ATOM 902 C CA . LEU A 1 111 ? -12.027 15.075 15.287 1.00 82.38 111 LEU A CA 1
ATOM 903 C C . LEU A 1 111 ? -12.330 14.730 16.744 1.00 82.38 111 LEU A C 1
ATOM 905 O O . LEU A 1 111 ? -11.660 13.888 17.353 1.00 82.38 111 LEU A O 1
ATOM 909 N N . SER A 1 112 ? -13.377 15.347 17.272 1.00 86.69 112 SER A N 1
ATOM 910 C CA . SER A 1 112 ? -13.949 15.003 18.570 1.00 86.69 112 SER A CA 1
ATOM 911 C C . SER A 1 112 ? -14.569 13.600 18.554 1.00 86.69 112 SER A C 1
ATOM 913 O O . SER A 1 112 ? -14.949 13.063 17.510 1.00 86.69 112 SER A O 1
ATOM 915 N N . ASP A 1 113 ? -14.745 13.001 19.733 1.00 86.75 113 ASP A N 1
ATOM 916 C CA . ASP A 1 113 ? -15.397 11.690 19.853 1.00 86.75 113 ASP A CA 1
ATOM 917 C C . ASP A 1 113 ? -16.826 11.677 19.298 1.00 86.75 113 ASP A C 1
ATOM 919 O O . ASP A 1 113 ? -17.276 10.671 18.746 1.00 86.75 113 ASP A O 1
ATOM 923 N N . ALA A 1 114 ? -17.544 12.796 19.412 1.00 89.06 114 ALA A N 1
ATOM 924 C CA . ALA A 1 114 ? -18.889 12.933 18.866 1.00 89.06 114 ALA A CA 1
ATOM 925 C C . ALA A 1 114 ? -18.890 12.890 17.330 1.00 89.06 114 ALA A C 1
ATOM 927 O O . ALA A 1 114 ? -19.778 12.283 16.733 1.00 89.06 114 ALA A O 1
ATOM 928 N N . GLU A 1 115 ? -17.896 13.499 16.683 1.00 88.81 115 GLU A N 1
ATOM 929 C CA . GLU A 1 115 ? -17.749 13.470 15.224 1.00 88.81 115 GLU A CA 1
ATOM 930 C C . GLU A 1 115 ? -17.336 12.084 14.733 1.00 88.81 115 GLU A C 1
ATOM 932 O O . GLU A 1 115 ? -17.899 11.581 13.759 1.00 88.81 115 GLU A O 1
ATOM 937 N N . TRP A 1 116 ? -16.430 11.413 15.449 1.00 90.69 116 TRP A N 1
ATOM 938 C CA . TRP A 1 116 ? -16.053 10.036 15.135 1.00 90.69 116 TRP A CA 1
ATOM 939 C C . TRP A 1 116 ? -17.233 9.068 15.223 1.00 90.69 116 TRP A C 1
ATOM 941 O O . TRP A 1 116 ? -17.412 8.259 14.314 1.00 90.69 116 TRP A O 1
ATOM 9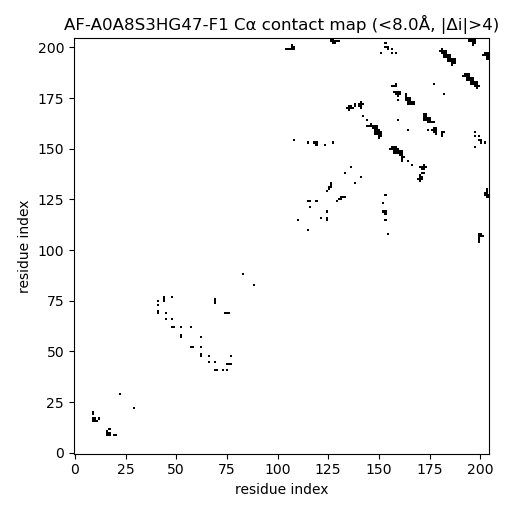51 N N . LYS A 1 117 ? -18.070 9.179 16.261 1.00 90.94 117 LYS A N 1
ATOM 952 C CA . LYS A 1 117 ? -19.290 8.364 16.411 1.00 90.94 117 LYS A CA 1
ATOM 953 C C . LYS A 1 117 ? -20.340 8.629 15.331 1.00 90.94 117 LYS A C 1
ATOM 955 O O . LYS A 1 117 ? -21.156 7.757 15.064 1.00 90.94 117 LYS A O 1
ATOM 960 N N . LYS A 1 118 ? -20.341 9.820 14.721 1.00 90.19 118 LYS A N 1
ATOM 961 C CA . LYS A 1 118 ? -21.204 10.130 13.568 1.00 90.19 118 LYS A CA 1
ATOM 962 C C . LYS A 1 118 ? -20.646 9.564 12.264 1.00 90.19 118 LYS A C 1
ATOM 964 O O . LYS A 1 118 ? -21.419 9.178 11.396 1.00 90.19 118 LYS A O 1
ATOM 969 N N . LYS A 1 119 ? -19.318 9.549 12.114 1.00 88.12 119 LYS A N 1
ATOM 970 C CA . LYS A 1 119 ? -18.638 9.094 10.894 1.00 88.12 119 LYS A CA 1
ATOM 971 C C . LYS A 1 119 ? -18.542 7.570 10.797 1.00 88.12 119 LYS A C 1
ATOM 973 O O . LYS A 1 119 ? -18.601 7.026 9.700 1.00 88.12 119 LYS A O 1
ATOM 978 N N . LEU A 1 120 ? -18.343 6.899 11.928 1.00 91.25 120 LEU A N 1
ATOM 979 C CA . LEU A 1 120 ? -18.089 5.464 12.009 1.00 91.25 120 LEU A CA 1
ATOM 980 C C . LEU A 1 120 ? -19.302 4.718 12.553 1.00 91.25 120 LEU A C 1
ATOM 982 O O . LEU A 1 120 ? -20.049 5.232 13.383 1.00 91.25 120 LEU A O 1
ATOM 986 N N . THR A 1 121 ? -19.445 3.456 12.158 1.00 92.88 121 THR A N 1
ATOM 987 C CA . THR A 1 121 ? -20.362 2.553 12.863 1.00 92.88 121 THR A CA 1
ATOM 988 C C . THR A 1 121 ? -19.877 2.316 14.295 1.00 92.88 121 THR A C 1
ATOM 990 O O . THR A 1 121 ? -18.682 2.405 14.583 1.00 92.88 121 THR A O 1
ATOM 993 N N . ASN A 1 122 ? -20.784 1.939 15.202 1.00 93.31 122 ASN A N 1
ATOM 994 C CA . ASN A 1 122 ? -20.423 1.650 16.594 1.00 93.31 122 ASN A CA 1
ATOM 995 C C . ASN A 1 122 ? -19.290 0.617 16.703 1.00 93.31 122 ASN A C 1
ATOM 997 O O . ASN A 1 122 ? -18.368 0.817 17.483 1.00 93.31 122 ASN A O 1
ATOM 1001 N N . LYS A 1 123 ? -19.321 -0.456 15.898 1.00 91.38 123 LYS A N 1
ATOM 1002 C CA . LYS A 1 123 ? -18.259 -1.476 15.885 1.00 91.38 123 LYS A CA 1
ATOM 1003 C C . LYS A 1 123 ? -16.916 -0.889 15.445 1.00 91.38 123 LYS A C 1
ATOM 1005 O O . LYS A 1 123 ? -15.929 -1.033 16.156 1.00 91.38 123 LYS A O 1
ATOM 1010 N N . GLN A 1 124 ? -16.896 -0.162 14.327 1.00 92.62 124 GLN A N 1
ATOM 1011 C CA . GLN A 1 124 ? -15.680 0.480 13.819 1.00 92.62 124 GLN A CA 1
ATOM 1012 C C . GLN A 1 124 ? -15.114 1.505 14.804 1.00 92.62 124 GLN A C 1
ATOM 1014 O O . GLN A 1 124 ? -13.903 1.574 14.967 1.00 92.62 124 GLN A O 1
ATOM 1019 N N . TYR A 1 125 ? -15.966 2.286 15.478 1.00 93.56 125 TYR A N 1
ATOM 1020 C CA . TYR A 1 125 ? -15.526 3.242 16.495 1.00 93.56 125 TYR A CA 1
ATOM 1021 C C . TYR A 1 125 ? -14.852 2.538 17.679 1.00 93.56 125 TYR A C 1
ATOM 1023 O O . TYR A 1 125 ? -13.787 2.972 18.115 1.00 93.56 125 TYR A O 1
ATOM 1031 N N . ARG A 1 126 ? -15.437 1.440 18.179 1.00 94.06 126 ARG A N 1
ATOM 1032 C CA . ARG A 1 126 ? -14.844 0.663 19.279 1.00 94.06 126 ARG A CA 1
ATOM 1033 C C . ARG A 1 126 ? -13.481 0.096 18.889 1.00 94.06 126 ARG A C 1
ATOM 1035 O O . ARG A 1 126 ? -12.524 0.295 19.625 1.00 94.06 126 ARG A O 1
ATOM 1042 N N . ILE A 1 127 ? -13.367 -0.491 17.702 1.00 93.88 127 ILE A N 1
ATOM 1043 C CA . ILE A 1 127 ? -12.095 -1.039 17.214 1.00 93.88 127 ILE A CA 1
ATOM 1044 C C . ILE A 1 127 ? -11.073 0.089 17.014 1.00 93.88 127 ILE A C 1
ATOM 1046 O O . ILE A 1 127 ? -10.087 0.160 17.739 1.00 93.88 127 ILE A O 1
ATOM 1050 N N . LEU A 1 128 ? -11.355 1.059 16.134 1.00 93.38 128 LEU A N 1
ATOM 1051 C CA . LEU A 1 128 ? -10.401 2.109 15.745 1.00 93.38 128 LEU A CA 1
ATOM 1052 C C . LEU A 1 128 ? -10.001 3.057 16.882 1.00 93.38 128 LEU A C 1
ATOM 1054 O O . LEU A 1 128 ? -8.892 3.593 16.853 1.00 93.38 128 LEU A O 1
ATOM 1058 N N . ARG A 1 129 ? -10.903 3.363 17.825 1.00 92.69 129 ARG A N 1
ATOM 1059 C CA . ARG A 1 129 ? -10.682 4.405 18.851 1.00 92.69 129 ARG A CA 1
ATOM 1060 C C . ARG A 1 129 ? -10.599 3.863 20.269 1.00 92.69 129 ARG A C 1
ATOM 1062 O O . ARG A 1 129 ? -9.907 4.468 21.081 1.00 92.69 129 ARG A O 1
ATOM 1069 N N . GLN A 1 130 ? -11.281 2.759 20.571 1.00 93.12 130 GLN A N 1
ATOM 1070 C CA . GLN A 1 130 ? -11.246 2.129 21.897 1.00 93.12 130 GLN A CA 1
ATOM 1071 C C . GLN A 1 130 ? -10.327 0.901 21.955 1.00 93.12 130 GLN A C 1
ATOM 1073 O O . GLN A 1 130 ? -10.266 0.274 23.008 1.00 93.12 130 GLN A O 1
ATOM 1078 N N . LYS A 1 131 ? -9.593 0.598 20.870 1.00 92.06 131 LYS A N 1
ATOM 1079 C CA . LYS A 1 131 ? -8.670 -0.546 20.766 1.00 92.06 131 LYS A CA 1
ATOM 1080 C C . LYS A 1 131 ? -9.349 -1.888 21.053 1.00 92.06 131 LYS A C 1
ATOM 1082 O O . LYS A 1 131 ? -8.771 -2.775 21.674 1.00 92.06 131 LYS A O 1
ATOM 1087 N N . ASP A 1 132 ? -10.615 -1.992 20.660 1.00 92.75 132 ASP A N 1
ATOM 1088 C CA . ASP A 1 132 ? -11.381 -3.229 20.765 1.00 92.75 132 ASP A CA 1
ATOM 1089 C C . ASP A 1 132 ? -10.966 -4.196 19.647 1.00 92.75 132 ASP A C 1
ATOM 1091 O O . ASP A 1 132 ? -10.563 -3.765 18.566 1.00 92.75 132 ASP A O 1
ATOM 1095 N N . THR A 1 133 ? -11.107 -5.498 19.873 1.00 92.69 133 THR A N 1
ATOM 1096 C CA . THR A 1 133 ? -10.825 -6.529 18.862 1.00 92.69 133 THR A CA 1
ATOM 1097 C C . THR A 1 133 ? -12.129 -7.219 18.484 1.00 92.69 133 THR A C 1
ATOM 1099 O O . THR A 1 133 ? -12.884 -7.660 19.350 1.00 92.69 133 THR A O 1
ATOM 1102 N N . GLU A 1 134 ? -12.423 -7.324 17.186 1.00 93.31 134 GLU A N 1
ATOM 1103 C CA . GLU A 1 134 ? -13.597 -8.076 16.736 1.00 93.31 134 GLU A CA 1
ATOM 1104 C C . GLU A 1 134 ? -13.461 -9.57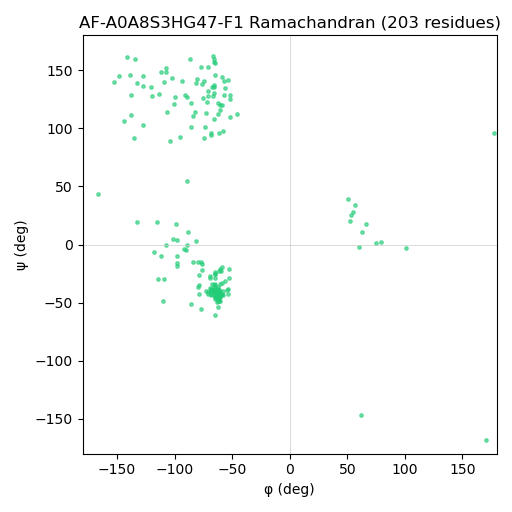5 17.033 1.00 93.31 134 GLU A C 1
ATOM 1106 O O . GLU A 1 134 ? -12.357 -10.105 17.148 1.00 93.31 134 GLU A O 1
ATOM 1111 N N . PHE A 1 135 ? -14.586 -10.285 17.127 1.00 92.88 135 PHE A N 1
ATOM 1112 C CA . PHE A 1 135 ? -14.557 -11.736 17.300 1.00 92.88 135 PHE A CA 1
ATOM 1113 C C . PHE A 1 135 ? -13.946 -12.427 16.067 1.00 92.88 135 PHE A C 1
ATOM 1115 O O . PHE A 1 135 ? -14.185 -11.977 14.938 1.00 92.88 135 PHE A O 1
ATOM 1122 N N . PRO A 1 136 ? -13.221 -13.544 16.257 1.00 93.56 136 PRO A N 1
ATOM 1123 C CA . PRO A 1 136 ? -12.625 -14.278 15.149 1.00 93.56 136 PRO A CA 1
ATOM 1124 C C . PRO A 1 136 ? -13.700 -14.737 14.160 1.00 93.56 136 PRO A C 1
ATOM 1126 O O . PRO A 1 136 ? -14.815 -15.087 14.549 1.00 93.56 136 PRO A O 1
ATOM 1129 N N . ASP A 1 137 ? -13.359 -14.719 12.874 1.00 90.75 137 ASP A N 1
ATOM 1130 C CA . ASP A 1 137 ? -14.215 -15.100 11.746 1.00 90.75 137 ASP A CA 1
ATOM 1131 C C . ASP A 1 137 ? -15.480 -14.247 11.541 1.00 90.75 137 ASP A C 1
ATOM 1133 O O . ASP A 1 137 ? -16.320 -14.594 10.708 1.00 90.75 137 ASP A O 1
ATOM 1137 N N . THR A 1 138 ? -15.611 -13.108 12.232 1.00 91.88 138 THR A N 1
ATOM 1138 C CA . THR A 1 138 ? -16.778 -12.214 12.082 1.00 91.88 138 THR A CA 1
ATOM 1139 C C . THR A 1 138 ? -16.556 -11.031 11.140 1.00 91.88 138 THR A C 1
ATOM 1141 O O . THR A 1 138 ? -17.534 -10.447 10.666 1.00 91.88 138 THR A O 1
ATOM 1144 N N . GLY A 1 139 ? -15.300 -10.688 10.846 1.00 88.94 139 GLY A N 1
ATOM 1145 C CA . GLY A 1 139 ? -14.949 -9.573 9.972 1.00 88.94 139 GLY A CA 1
ATOM 1146 C C . GLY A 1 139 ? -15.280 -9.838 8.503 1.00 88.94 139 GLY A C 1
ATOM 1147 O O . GLY A 1 139 ? -14.894 -10.864 7.939 1.00 88.94 139 GLY A O 1
ATOM 1148 N N . GLU A 1 140 ? -15.931 -8.871 7.853 1.00 90.06 140 GLU A N 1
ATOM 1149 C CA . GLU A 1 140 ? -16.297 -8.911 6.426 1.00 90.06 140 GLU A CA 1
ATOM 1150 C C . GLU A 1 140 ? -15.080 -9.176 5.524 1.00 90.06 140 GLU A C 1
ATOM 1152 O O . GLU A 1 140 ? -15.137 -9.967 4.583 1.00 90.06 140 GLU A O 1
ATOM 1157 N N . TYR A 1 141 ? -13.938 -8.573 5.864 1.00 92.44 141 TYR A N 1
ATOM 1158 C CA . TYR A 1 141 ? -12.719 -8.651 5.063 1.00 92.44 141 TYR A CA 1
ATOM 1159 C C . TYR A 1 141 ? -11.801 -9.827 5.410 1.00 92.44 141 TYR A C 1
ATOM 1161 O O . TYR A 1 141 ? -10.766 -9.995 4.761 1.00 92.44 141 TYR A O 1
ATOM 1169 N N . ASN A 1 142 ? -12.159 -10.666 6.391 1.00 91.62 142 ASN A N 1
ATOM 1170 C CA . ASN A 1 142 ? -11.336 -11.814 6.779 1.00 91.62 142 ASN A CA 1
ATOM 1171 C C . ASN A 1 142 ? -11.200 -12.802 5.603 1.00 91.62 142 ASN A C 1
ATOM 1173 O O . ASN A 1 142 ? -10.096 -13.064 5.121 1.00 91.62 142 ASN A O 1
ATOM 1177 N N . LYS A 1 143 ? -12.332 -13.242 5.037 1.00 91.06 143 LYS A N 1
ATOM 1178 C CA . LYS A 1 143 ? -12.393 -14.193 3.905 1.00 91.06 143 LYS A CA 1
ATOM 1179 C C . LYS A 1 143 ? -12.595 -13.524 2.539 1.00 91.06 143 LYS A C 1
ATOM 1181 O O . LYS A 1 143 ? -12.964 -14.182 1.572 1.00 91.06 143 LYS A O 1
ATOM 1186 N N . HIS A 1 144 ? -12.334 -12.224 2.452 1.00 93.19 144 HIS A N 1
ATOM 1187 C CA . HIS A 1 144 ? -12.418 -11.456 1.212 1.00 93.19 144 HIS A CA 1
ATOM 1188 C C . HIS A 1 144 ? -11.083 -11.487 0.460 1.00 93.19 144 HIS A C 1
ATOM 1190 O O . HIS A 1 144 ? -10.061 -11.136 1.047 1.00 93.19 144 HIS A O 1
ATOM 1196 N N . PHE A 1 145 ? -11.068 -11.871 -0.817 1.00 93.12 145 PHE A N 1
ATOM 1197 C CA . PHE A 1 145 ? -9.839 -11.974 -1.628 1.00 93.12 145 PHE A CA 1
ATOM 1198 C C . PHE A 1 145 ? -9.966 -11.312 -3.008 1.00 93.12 145 PHE A C 1
ATOM 1200 O O . PHE A 1 145 ? -9.199 -11.618 -3.917 1.00 93.12 145 PHE A O 1
ATOM 1207 N N . GLU A 1 146 ? -10.936 -10.413 -3.184 1.00 93.81 146 GLU A N 1
ATOM 1208 C CA . GLU A 1 146 ? -11.053 -9.651 -4.427 1.00 93.81 146 GLU A CA 1
ATOM 1209 C C . GLU A 1 146 ? -9.921 -8.621 -4.559 1.00 93.81 146 GLU A C 1
ATOM 1211 O O . GLU A 1 146 ? -9.370 -8.133 -3.566 1.00 93.81 146 GLU A O 1
ATOM 1216 N N . THR A 1 147 ? -9.573 -8.289 -5.802 1.00 94.94 147 THR A N 1
ATOM 1217 C CA . THR A 1 147 ? -8.505 -7.335 -6.116 1.00 94.94 147 THR A CA 1
ATOM 1218 C C . THR A 1 147 ? -8.921 -5.908 -5.769 1.00 94.94 147 THR A C 1
ATOM 1220 O O . THR A 1 147 ? -9.953 -5.434 -6.245 1.00 94.94 147 THR A O 1
ATOM 1223 N N . GLY A 1 148 ? -8.098 -5.198 -5.002 1.00 94.62 148 GLY A N 1
ATOM 1224 C CA . GLY A 1 148 ? -8.374 -3.827 -4.581 1.00 94.62 148 GLY A CA 1
ATOM 1225 C C . GLY A 1 148 ? -7.401 -3.303 -3.524 1.00 94.62 148 GLY A C 1
ATOM 1226 O O . GLY A 1 148 ? -6.368 -3.909 -3.242 1.00 94.62 148 GLY A O 1
ATOM 1227 N N . ILE A 1 149 ? -7.755 -2.159 -2.934 1.00 94.25 149 ILE A N 1
ATOM 1228 C CA . ILE A 1 149 ? -6.973 -1.476 -1.897 1.00 94.25 149 ILE A CA 1
ATOM 1229 C C . ILE A 1 149 ? -7.810 -1.371 -0.624 1.00 94.25 149 ILE A C 1
ATOM 1231 O O . ILE A 1 149 ? -8.927 -0.849 -0.640 1.00 94.25 149 ILE A O 1
ATOM 1235 N N . TYR A 1 150 ? -7.239 -1.811 0.493 1.00 94.56 150 TYR A N 1
ATOM 1236 C CA . TYR A 1 150 ? -7.833 -1.699 1.818 1.00 94.56 150 TYR A CA 1
ATOM 1237 C C . TYR A 1 150 ? -7.497 -0.340 2.419 1.00 94.56 150 TYR A C 1
ATOM 1239 O O . TYR A 1 150 ? -6.326 0.020 2.577 1.00 94.56 150 TYR A O 1
ATOM 1247 N N . LYS A 1 151 ? -8.535 0.422 2.765 1.00 94.62 151 LYS A N 1
ATOM 1248 C CA . LYS A 1 151 ? -8.412 1.789 3.280 1.00 94.62 151 LYS A CA 1
ATOM 1249 C C . LYS A 1 151 ? -8.822 1.863 4.744 1.00 94.62 151 LYS A C 1
ATOM 1251 O O . LYS A 1 151 ? -9.722 1.155 5.189 1.00 94.62 151 LYS A O 1
ATOM 1256 N N . CYS A 1 152 ? -8.198 2.765 5.494 1.00 93.62 152 CYS A N 1
ATOM 1257 C CA . CYS A 1 152 ? -8.584 3.068 6.864 1.00 93.62 152 CYS A CA 1
ATOM 1258 C C . CYS A 1 152 ? -10.029 3.584 6.892 1.00 93.62 152 CYS A C 1
ATOM 1260 O O . CYS A 1 152 ? -10.309 4.647 6.339 1.00 93.62 152 CYS A O 1
ATOM 1262 N N . ALA A 1 153 ? -10.932 2.904 7.602 1.00 91.75 153 ALA A N 1
ATOM 1263 C CA . ALA A 1 153 ? -12.324 3.350 7.715 1.00 91.75 153 ALA A CA 1
ATOM 1264 C C . ALA A 1 153 ? -12.462 4.736 8.386 1.00 91.75 153 ALA A C 1
ATOM 1266 O O . ALA A 1 153 ? -13.435 5.450 8.156 1.00 91.75 153 ALA A O 1
ATOM 1267 N N . GLY A 1 154 ? -11.470 5.157 9.182 1.00 89.25 154 GLY A N 1
ATOM 1268 C CA . GLY A 1 154 ? -11.459 6.465 9.834 1.00 89.25 154 GLY A CA 1
ATOM 1269 C C . GLY A 1 154 ? -11.089 7.628 8.909 1.00 89.25 154 GLY A C 1
ATOM 1270 O O . GLY A 1 154 ? -11.824 8.614 8.814 1.00 89.25 154 GLY A O 1
ATOM 1271 N N . CYS A 1 155 ? -9.934 7.555 8.248 1.00 89.62 155 CYS A N 1
ATOM 1272 C CA . CYS A 1 155 ? -9.392 8.671 7.459 1.00 89.62 155 CYS A CA 1
ATOM 1273 C C . CYS A 1 155 ? -9.359 8.435 5.947 1.00 89.62 155 CYS A C 1
ATOM 1275 O O . CYS A 1 155 ? -9.125 9.384 5.210 1.00 89.62 155 CYS A O 1
ATOM 1277 N N . GLY A 1 156 ? -9.610 7.213 5.479 1.00 90.44 156 GLY A N 1
ATOM 1278 C CA . GLY A 1 156 ? -9.540 6.859 4.061 1.00 90.44 156 GLY A CA 1
ATOM 1279 C C . GLY A 1 156 ? -8.125 6.614 3.531 1.00 90.44 156 GLY A C 1
ATOM 1280 O O . GLY A 1 156 ? -7.986 6.334 2.345 1.00 90.44 156 GLY A O 1
ATOM 1281 N N . GLN A 1 157 ? -7.092 6.685 4.381 1.00 92.31 157 GLN A N 1
ATOM 1282 C CA . GLN A 1 157 ? -5.713 6.359 4.007 1.00 92.31 157 GLN A CA 1
ATOM 1283 C C . GLN A 1 157 ? -5.627 4.934 3.454 1.00 92.31 157 GLN A C 1
ATOM 1285 O O . GLN A 1 157 ? -6.170 4.011 4.056 1.00 92.31 157 GLN A O 1
ATOM 1290 N N . GLU A 1 158 ? -4.922 4.749 2.346 1.00 94.44 158 GLU A N 1
ATOM 1291 C CA . GLU A 1 158 ? -4.639 3.430 1.777 1.00 94.44 158 GLU A CA 1
ATOM 1292 C C . GLU A 1 158 ? -3.613 2.709 2.659 1.00 94.44 158 GLU A C 1
ATOM 1294 O O . GLU A 1 158 ? -2.551 3.267 2.934 1.00 94.44 158 GLU A O 1
ATOM 1299 N N . LEU A 1 159 ? -3.966 1.518 3.156 1.00 94.81 159 LEU A N 1
ATOM 1300 C CA . LEU A 1 159 ? -3.185 0.767 4.145 1.00 94.81 159 LEU A CA 1
ATOM 1301 C C . LEU A 1 159 ? -2.543 -0.485 3.545 1.00 94.81 159 LEU A C 1
ATOM 1303 O O . LEU A 1 159 ? -1.353 -0.723 3.740 1.00 94.81 159 LEU A O 1
ATOM 1307 N N . TYR A 1 160 ? -3.326 -1.289 2.821 1.00 95.69 160 TYR A N 1
ATOM 1308 C CA . TYR A 1 160 ? -2.882 -2.581 2.295 1.00 95.69 160 TYR A CA 1
ATOM 1309 C C . TYR A 1 160 ? -3.375 -2.796 0.868 1.00 95.69 160 TYR A C 1
ATOM 1311 O O . TYR A 1 160 ? -4.484 -2.397 0.514 1.00 95.69 160 TYR A O 1
ATOM 1319 N N . ASP A 1 161 ? -2.558 -3.472 0.068 1.00 94.62 161 ASP A N 1
ATOM 1320 C CA . ASP A 1 161 ? -2.929 -3.938 -1.263 1.00 94.62 161 ASP A CA 1
ATOM 1321 C C . ASP A 1 161 ? -3.444 -5.382 -1.170 1.00 94.62 161 ASP A C 1
ATOM 1323 O O . ASP A 1 161 ? -2.901 -6.201 -0.429 1.00 94.62 161 ASP A O 1
ATOM 1327 N N . SER A 1 162 ? -4.486 -5.717 -1.929 1.00 94.62 162 SER A N 1
ATOM 1328 C CA . SER A 1 162 ? -4.997 -7.092 -2.028 1.00 94.62 162 SER A CA 1
ATOM 1329 C C . SER A 1 162 ? -3.937 -8.139 -2.394 1.00 94.62 162 SER A C 1
ATOM 1331 O O . SER A 1 162 ? -4.044 -9.280 -1.952 1.00 94.62 162 SER A O 1
ATOM 1333 N N . SER A 1 163 ? -2.891 -7.760 -3.133 1.00 94.44 163 SER A N 1
ATOM 1334 C CA . SER A 1 163 ? -1.773 -8.637 -3.502 1.00 94.44 163 SER A CA 1
ATOM 1335 C C . SER A 1 163 ? -0.932 -9.103 -2.312 1.00 94.44 163 SER A C 1
ATOM 1337 O O . SER A 1 163 ? -0.299 -10.154 -2.404 1.00 94.44 163 SER A O 1
ATOM 1339 N N . SER A 1 164 ? -0.936 -8.367 -1.194 1.00 93.88 164 SER A N 1
ATOM 1340 C CA . SER A 1 164 ? -0.247 -8.773 0.037 1.00 93.88 164 SER A CA 1
ATOM 1341 C C . SER A 1 164 ? -1.141 -9.569 0.990 1.00 93.88 164 SER A C 1
ATOM 1343 O O . SER A 1 164 ? -0.665 -10.041 2.025 1.00 93.88 164 SER A O 1
ATOM 1345 N N . LYS A 1 165 ? -2.431 -9.741 0.670 1.00 94.62 165 LYS A N 1
ATOM 1346 C CA . LYS A 1 165 ? -3.374 -10.489 1.504 1.00 94.62 165 LYS A CA 1
ATOM 1347 C C . LYS A 1 165 ? -3.156 -11.995 1.375 1.00 94.62 165 LYS A C 1
ATOM 1349 O O . LYS A 1 165 ? -3.015 -12.519 0.273 1.00 94.62 165 LYS A O 1
ATOM 1354 N N . PHE A 1 166 ? -3.210 -12.711 2.496 1.00 94.31 166 PHE A N 1
ATOM 1355 C CA . PHE A 1 166 ? -3.115 -14.174 2.522 1.00 94.31 166 PHE A CA 1
ATOM 1356 C C . PHE A 1 166 ? -4.070 -14.792 3.554 1.00 94.31 166 PHE A C 1
ATOM 1358 O O . PHE A 1 166 ? -4.567 -14.107 4.446 1.00 94.31 166 PHE A O 1
ATOM 1365 N N . ASP A 1 167 ? -4.361 -16.090 3.415 1.00 93.38 167 ASP A N 1
ATOM 1366 C CA . ASP A 1 167 ? -5.162 -16.841 4.390 1.00 93.38 167 ASP A CA 1
ATOM 1367 C C . ASP A 1 167 ? -4.268 -17.366 5.521 1.00 93.38 167 ASP A C 1
ATOM 1369 O O . ASP A 1 167 ? -3.559 -18.362 5.371 1.00 93.38 167 ASP A O 1
ATOM 1373 N N . SER A 1 168 ? -4.289 -16.674 6.658 1.00 92.62 168 SER A N 1
ATOM 1374 C CA . SER A 1 168 ? -3.568 -17.062 7.874 1.00 92.62 168 SER A CA 1
ATOM 1375 C C . SER A 1 168 ? -4.329 -18.074 8.734 1.00 92.62 168 SER A C 1
ATOM 1377 O O . SER A 1 168 ? -3.745 -18.639 9.659 1.00 92.62 168 SER A O 1
ATOM 1379 N N . ARG A 1 169 ? -5.636 -18.263 8.488 1.00 92.06 169 ARG A N 1
ATOM 1380 C CA . ARG A 1 169 ? -6.570 -18.994 9.363 1.00 92.06 169 ARG A CA 1
ATOM 1381 C C . ARG A 1 169 ? -6.581 -18.523 10.824 1.00 92.06 169 ARG A C 1
ATOM 1383 O O . ARG A 1 169 ? -7.021 -19.267 11.696 1.00 92.06 169 ARG A O 1
ATOM 1390 N N . CYS A 1 170 ? -6.114 -17.304 11.110 1.00 91.44 170 CYS A N 1
ATOM 1391 C CA . CYS A 1 170 ? -6.100 -16.777 12.476 1.00 91.44 170 CYS A CA 1
ATOM 1392 C C . CYS A 1 170 ? -7.464 -16.234 12.927 1.00 91.44 170 CYS A C 1
ATOM 1394 O O . CYS A 1 170 ? -7.659 -16.035 14.120 1.00 91.44 170 CYS A O 1
ATOM 1396 N N . GLY A 1 171 ? -8.396 -16.013 11.993 1.00 93.00 171 GLY A N 1
ATOM 1397 C CA . GLY A 1 171 ? -9.725 -15.454 12.259 1.00 93.00 171 GLY A CA 1
ATOM 1398 C C . GLY A 1 171 ? -9.867 -13.965 11.920 1.00 93.00 171 GLY A C 1
ATOM 1399 O O . GLY A 1 171 ? -10.978 -13.447 12.010 1.00 93.00 171 GLY A O 1
ATOM 1400 N N . TRP A 1 172 ? -8.791 -13.298 11.487 1.00 94.94 172 TRP A N 1
ATOM 1401 C CA . TRP A 1 172 ? -8.770 -11.883 11.093 1.00 94.94 172 TRP A CA 1
ATOM 1402 C C . TRP A 1 172 ? -8.013 -11.669 9.770 1.00 94.94 172 TRP A C 1
ATOM 1404 O O . TRP A 1 172 ? -7.183 -12.506 9.398 1.00 94.94 172 TRP A O 1
ATOM 1414 N N . PRO A 1 173 ? -8.249 -10.545 9.059 1.00 94.38 173 PRO A N 1
ATOM 1415 C CA . PRO A 1 173 ? -7.523 -10.218 7.834 1.00 94.38 173 PRO A CA 1
ATOM 1416 C C . PRO A 1 173 ? -6.004 -10.171 8.061 1.00 94.38 173 PRO A C 1
ATOM 1418 O O . PRO A 1 173 ? -5.526 -9.463 8.944 1.00 94.38 173 PRO A O 1
ATOM 1421 N N . ALA A 1 174 ? -5.242 -10.888 7.233 1.00 94.94 174 ALA A N 1
ATOM 1422 C CA . ALA A 1 174 ? -3.786 -10.940 7.319 1.00 94.94 174 ALA A CA 1
ATOM 1423 C C . ALA A 1 174 ? -3.127 -10.452 6.024 1.00 94.94 174 ALA A C 1
ATOM 1425 O O . ALA A 1 174 ? -3.520 -10.843 4.922 1.00 94.94 174 ALA A O 1
ATOM 1426 N N . PHE A 1 175 ? -2.099 -9.616 6.179 1.00 95.25 175 PHE A N 1
ATOM 1427 C CA . PHE A 1 175 ? -1.344 -9.008 5.087 1.00 95.25 175 PHE A CA 1
ATOM 1428 C C . PHE A 1 175 ? 0.155 -9.154 5.337 1.00 95.25 175 PHE A C 1
ATOM 1430 O O . PHE A 1 175 ? 0.619 -8.982 6.464 1.00 95.25 175 PHE A O 1
ATOM 1437 N N . SER A 1 176 ? 0.926 -9.468 4.297 1.00 93.06 176 SER A N 1
ATOM 1438 C CA . SER A 1 176 ? 2.382 -9.620 4.402 1.00 93.06 176 SER A CA 1
ATOM 1439 C C . SER A 1 176 ? 3.115 -8.278 4.434 1.00 93.06 176 SER A C 1
ATOM 1441 O O . SER A 1 176 ? 4.218 -8.187 4.968 1.00 93.06 176 SER A O 1
ATOM 1443 N N . SER A 1 177 ? 2.521 -7.235 3.849 1.00 92.75 177 SER A N 1
ATOM 1444 C CA . SER A 1 177 ? 3.113 -5.900 3.743 1.00 92.75 177 SER A CA 1
ATOM 1445 C C . SER A 1 177 ? 2.043 -4.813 3.659 1.00 92.75 177 SER A C 1
ATOM 1447 O O . SER A 1 177 ? 1.038 -4.978 2.961 1.00 92.75 177 SER A O 1
ATOM 1449 N N . SER A 1 178 ? 2.288 -3.691 4.338 1.00 92.81 178 SER A N 1
ATOM 1450 C CA . SER A 1 178 ? 1.524 -2.446 4.207 1.00 92.81 178 SER A CA 1
ATOM 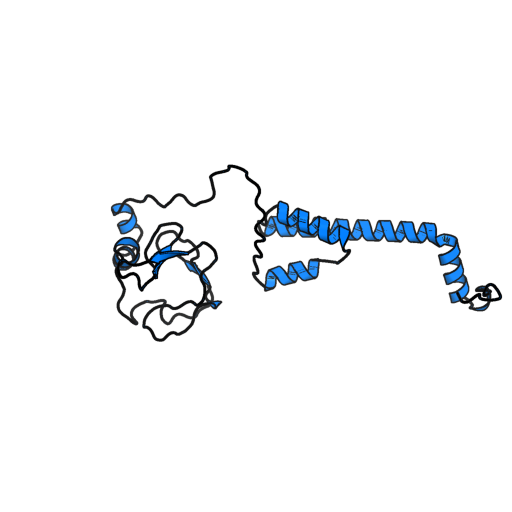1451 C C . SER A 1 178 ? 2.058 -1.582 3.064 1.00 92.81 178 SER A C 1
ATOM 1453 O O . SER A 1 178 ? 3.216 -1.713 2.666 1.00 92.81 178 SER A O 1
ATOM 1455 N N . ILE A 1 179 ? 1.231 -0.658 2.579 1.00 90.81 179 ILE A N 1
ATOM 1456 C CA . ILE A 1 179 ? 1.657 0.426 1.687 1.00 90.81 179 ILE A CA 1
ATOM 1457 C C . ILE A 1 179 ? 2.601 1.342 2.475 1.00 90.81 179 ILE A C 1
ATOM 1459 O O . ILE A 1 179 ? 2.364 1.610 3.658 1.00 90.81 179 ILE A O 1
ATOM 1463 N N . ASP A 1 180 ? 3.693 1.780 1.853 1.00 85.69 180 ASP A N 1
ATOM 1464 C CA . ASP A 1 180 ? 4.775 2.466 2.557 1.00 85.69 180 ASP A CA 1
ATOM 1465 C C . ASP A 1 180 ? 4.282 3.718 3.308 1.00 85.69 180 ASP A C 1
ATOM 1467 O O . ASP A 1 180 ? 3.410 4.446 2.832 1.00 85.69 180 ASP A O 1
ATOM 1471 N N . THR A 1 181 ? 4.808 3.946 4.515 1.00 85.75 181 THR A N 1
ATOM 1472 C CA 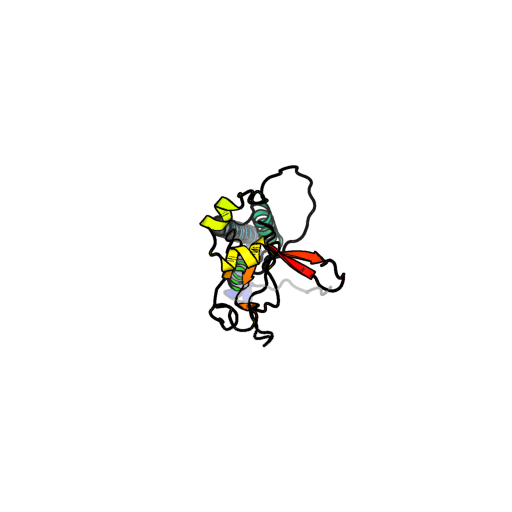. THR A 1 181 ? 4.443 5.026 5.464 1.00 85.75 181 THR A CA 1
ATOM 1473 C C . THR A 1 181 ? 2.987 5.078 5.972 1.00 85.75 181 THR A C 1
ATOM 1475 O O . THR A 1 181 ? 2.671 5.905 6.829 1.00 85.75 181 THR A O 1
ATOM 1478 N N . SER A 1 182 ? 2.094 4.191 5.520 1.00 90.31 182 SER A N 1
ATOM 1479 C CA . SER A 1 182 ? 0.659 4.238 5.870 1.00 90.31 182 SER A CA 1
ATOM 1480 C C . SER A 1 182 ? 0.327 3.750 7.290 1.00 90.31 182 SER A C 1
ATOM 1482 O O . SER A 1 182 ? -0.706 4.111 7.870 1.00 90.31 182 SER A O 1
ATOM 1484 N N . VAL A 1 183 ? 1.220 2.946 7.867 1.00 92.50 183 VAL A N 1
ATOM 1485 C CA . VAL A 1 183 ? 1.037 2.231 9.129 1.00 92.50 183 VAL A CA 1
ATOM 1486 C C . VAL A 1 183 ? 2.203 2.525 10.074 1.00 92.50 183 VAL A C 1
ATOM 1488 O O . VAL A 1 183 ? 3.367 2.498 9.682 1.00 92.50 183 VAL A O 1
ATOM 1491 N N . ARG A 1 184 ? 1.886 2.779 11.344 1.00 92.00 184 ARG A N 1
ATOM 1492 C CA . ARG A 1 184 ? 2.830 2.941 12.450 1.00 92.00 184 ARG A CA 1
ATOM 1493 C C . ARG A 1 184 ? 2.720 1.741 13.378 1.00 92.00 184 ARG A C 1
ATOM 1495 O O . ARG A 1 184 ? 1.619 1.298 13.680 1.00 92.00 184 ARG A O 1
ATOM 1502 N N . ARG A 1 185 ? 3.854 1.263 13.879 1.00 92.06 185 ARG A N 1
ATOM 1503 C CA . ARG A 1 185 ? 3.894 0.231 14.917 1.00 92.06 185 ARG A CA 1
ATOM 1504 C C . ARG A 1 185 ? 4.194 0.856 16.269 1.00 92.06 185 ARG A C 1
ATOM 1506 O O . ARG A 1 185 ? 4.943 1.834 16.354 1.00 92.06 185 ARG A O 1
ATOM 1513 N N . GLN A 1 186 ? 3.576 0.330 17.310 1.00 90.88 186 GLN A N 1
ATOM 1514 C CA . GLN A 1 186 ? 3.786 0.756 18.683 1.00 90.88 186 GLN A CA 1
ATOM 1515 C C . GLN A 1 186 ? 3.861 -0.479 19.566 1.00 90.88 186 GLN A C 1
ATOM 1517 O O . GLN A 1 186 ? 2.985 -1.326 19.509 1.00 90.88 186 GLN A O 1
ATOM 1522 N N . VAL A 1 187 ? 4.899 -0.581 20.386 1.00 92.44 187 VAL A N 1
ATOM 1523 C CA . VAL A 1 187 ? 5.029 -1.701 21.319 1.00 92.44 187 VAL A CA 1
ATOM 1524 C C . VAL A 1 187 ? 3.907 -1.620 22.359 1.00 92.44 187 VAL A C 1
ATOM 1526 O O . VAL A 1 187 ? 3.668 -0.552 22.935 1.00 92.44 187 VAL A O 1
ATOM 1529 N N . ASP A 1 188 ? 3.210 -2.735 22.563 1.00 87.50 188 ASP A N 1
ATOM 1530 C CA . ASP A 1 188 ? 2.188 -2.881 23.595 1.00 87.50 188 ASP A CA 1
ATOM 1531 C C . ASP A 1 188 ? 2.814 -2.821 24.995 1.00 87.50 188 ASP A C 1
ATOM 1533 O O . ASP A 1 188 ? 4.014 -3.015 25.188 1.00 87.50 188 ASP A O 1
ATOM 1537 N N . ALA A 1 189 ? 1.986 -2.581 26.014 1.00 86.38 189 ALA A N 1
ATOM 1538 C CA . ALA A 1 189 ? 2.445 -2.509 27.404 1.00 86.38 189 ALA A CA 1
ATOM 1539 C C . ALA A 1 189 ? 3.095 -3.815 27.908 1.00 86.38 189 ALA A C 1
ATOM 1541 O O . ALA A 1 189 ? 3.844 -3.786 28.882 1.00 86.38 189 ALA A O 1
ATOM 1542 N N . ASP A 1 190 ? 2.807 -4.945 27.255 1.00 83.69 190 ASP A N 1
ATOM 1543 C CA . ASP A 1 190 ? 3.403 -6.248 27.553 1.00 83.69 190 ASP A CA 1
ATOM 1544 C C . ASP A 1 190 ? 4.845 -6.391 27.030 1.00 83.69 190 ASP A C 1
ATOM 1546 O O . ASP A 1 190 ? 5.568 -7.270 27.494 1.00 83.69 190 ASP A O 1
ATOM 1550 N N . GLY A 1 191 ? 5.283 -5.532 26.104 1.00 88.50 191 GLY A N 1
ATOM 1551 C CA . GLY A 1 191 ? 6.619 -5.572 25.506 1.00 88.50 191 GLY A CA 1
ATOM 1552 C C . GLY A 1 191 ? 6.835 -6.690 24.481 1.00 88.50 191 GLY A C 1
ATOM 1553 O O . GLY A 1 191 ? 7.938 -6.805 23.947 1.00 88.50 191 GLY A O 1
ATOM 1554 N N . TYR A 1 192 ? 5.817 -7.506 24.198 1.00 88.38 192 TYR A N 1
ATOM 1555 C CA . TYR A 1 192 ? 5.928 -8.661 23.299 1.00 88.38 192 TYR A CA 1
ATOM 1556 C C . TYR A 1 192 ? 5.195 -8.458 21.980 1.00 88.38 192 TYR A C 1
ATOM 1558 O O . TYR A 1 192 ? 5.592 -9.035 20.966 1.00 88.38 192 TYR A O 1
ATOM 1566 N N . ARG A 1 193 ? 4.116 -7.672 21.984 1.00 90.69 193 ARG A N 1
ATOM 1567 C CA . ARG A 1 193 ? 3.312 -7.413 20.789 1.00 90.69 193 ARG A CA 1
ATOM 1568 C C . ARG A 1 193 ? 3.549 -5.995 20.291 1.00 90.69 193 ARG A C 1
ATOM 1570 O O . ARG A 1 193 ? 3.811 -5.076 21.062 1.00 90.69 193 ARG A O 1
ATOM 1577 N N . GLU A 1 194 ? 3.457 -5.828 18.980 1.00 91.75 194 GLU A N 1
ATOM 1578 C CA . GLU A 1 194 ? 3.428 -4.514 18.349 1.00 91.75 194 GLU A CA 1
ATOM 1579 C C . GLU A 1 194 ? 2.003 -4.243 17.873 1.00 91.75 194 GLU A C 1
ATOM 1581 O O . GLU A 1 194 ? 1.494 -4.915 16.976 1.00 91.75 194 GLU A O 1
ATOM 1586 N N . GLU A 1 195 ? 1.365 -3.249 18.478 1.00 92.44 195 GLU A N 1
ATOM 1587 C CA . GLU A 1 195 ? 0.122 -2.674 17.996 1.00 92.44 195 GLU A CA 1
ATOM 1588 C C . GLU A 1 195 ? 0.363 -1.972 16.662 1.00 92.44 195 GLU A C 1
ATOM 1590 O O . GLU A 1 195 ? 1.318 -1.205 16.481 1.00 92.44 195 GLU A O 1
ATOM 1595 N N . ILE A 1 196 ? -0.555 -2.204 15.733 1.00 93.88 196 ILE A N 1
ATOM 1596 C CA . ILE A 1 196 ? -0.555 -1.588 14.420 1.00 93.88 196 ILE A CA 1
ATOM 1597 C C . ILE A 1 196 ? -1.550 -0.423 14.435 1.00 93.88 196 ILE A C 1
ATOM 1599 O O . ILE A 1 196 ? -2.709 -0.561 14.813 1.00 93.88 196 ILE A O 1
ATOM 1603 N N . LEU A 1 197 ? -1.085 0.756 14.033 1.00 93.75 197 LEU A N 1
ATOM 1604 C CA . LEU A 1 197 ? -1.842 2.002 14.055 1.00 93.75 197 LEU A CA 1
ATOM 1605 C C . LEU A 1 197 ? -1.809 2.660 12.678 1.00 93.75 197 LEU A C 1
ATOM 1607 O O . LEU A 1 197 ? -0.790 2.652 11.991 1.00 93.75 197 LEU A O 1
ATOM 1611 N N . CYS A 1 198 ? -2.891 3.317 12.276 1.00 92.94 198 CYS A N 1
ATOM 1612 C CA . CYS A 1 198 ? -2.873 4.163 11.087 1.00 92.94 198 CYS A CA 1
ATOM 1613 C C . CYS A 1 198 ? -1.966 5.383 11.319 1.00 92.94 198 CYS A C 1
ATOM 1615 O O . CYS A 1 198 ? -2.169 6.134 12.278 1.00 92.94 198 CYS A O 1
ATOM 1617 N N . ALA A 1 199 ? -1.012 5.630 10.419 1.00 91.62 199 ALA A N 1
ATOM 1618 C CA . ALA A 1 199 ? -0.065 6.740 10.548 1.00 91.62 199 ALA A CA 1
ATOM 1619 C C . ALA A 1 199 ? -0.735 8.130 10.476 1.00 91.62 199 ALA A C 1
ATOM 1621 O O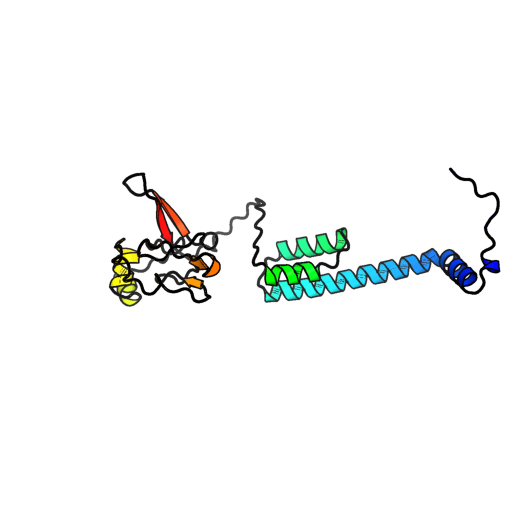 . ALA A 1 199 ? -0.224 9.100 11.042 1.00 91.62 199 ALA A O 1
ATOM 1622 N N . THR A 1 200 ? -1.898 8.219 9.821 1.00 89.50 200 THR A N 1
ATOM 1623 C CA . THR A 1 200 ? -2.626 9.475 9.590 1.00 89.50 200 THR A CA 1
ATOM 1624 C C . THR A 1 200 ? -3.549 9.855 10.750 1.00 89.50 200 THR A C 1
ATOM 1626 O O . THR A 1 200 ? -3.495 10.980 11.244 1.00 89.50 200 THR A O 1
ATOM 1629 N N . CYS A 1 201 ? -4.415 8.941 11.208 1.00 90.12 201 CYS A N 1
ATOM 1630 C CA . CYS A 1 201 ? -5.408 9.236 12.255 1.00 90.12 201 CYS A CA 1
ATOM 1631 C C . CYS A 1 201 ? -5.110 8.605 13.622 1.00 90.12 201 CYS A C 1
ATOM 1633 O O . CYS A 1 201 ? -5.894 8.799 14.553 1.00 90.12 201 CYS A O 1
ATOM 1635 N N . ASN A 1 202 ? -4.013 7.849 13.753 1.00 90.19 202 ASN A N 1
ATOM 1636 C CA . ASN A 1 202 ? -3.686 7.054 14.942 1.00 90.19 202 ASN A CA 1
ATOM 1637 C C . ASN A 1 202 ? -4.804 6.077 15.356 1.00 90.19 202 ASN A C 1
ATOM 1639 O O . ASN A 1 202 ? -4.960 5.783 16.538 1.00 90.19 202 ASN A O 1
ATOM 1643 N N . GLY A 1 203 ? -5.619 5.620 14.402 1.00 90.81 203 GLY A N 1
ATOM 1644 C CA . GLY A 1 203 ? -6.630 4.593 14.649 1.00 90.81 203 GLY A CA 1
ATOM 1645 C C . GLY A 1 203 ? -5.994 3.213 14.790 1.00 90.81 203 GLY A C 1
ATOM 1646 O O . GLY A 1 203 ? -5.061 2.911 14.049 1.00 90.81 203 GLY A O 1
ATOM 1647 N N . HIS A 1 204 ? -6.507 2.409 15.716 1.00 93.81 204 HIS A N 1
ATOM 1648 C CA . HIS A 1 204 ? -6.137 1.006 15.917 1.00 93.81 204 HIS A CA 1
ATOM 1649 C C . HIS A 1 204 ? -6.590 0.131 14.740 1.00 93.81 204 HIS A C 1
ATOM 1651 O O . HIS A 1 204 ? -7.702 0.328 14.241 1.00 93.81 204 HIS A O 1
ATOM 1657 N N . LEU A 1 205 ? -5.719 -0.769 14.273 1.00 92.50 205 LEU A N 1
ATOM 1658 C CA . LEU A 1 205 ? -5.921 -1.609 13.085 1.00 92.50 205 LEU A CA 1
ATOM 1659 C C . LEU A 1 205 ? -5.914 -3.097 13.423 1.00 92.50 205 LEU A C 1
ATOM 1661 O O . LEU A 1 205 ? -5.027 -3.510 14.200 1.00 92.50 205 LEU A O 1
#

Radius of gyration: 30.18 Å; Cα contacts (8 Å, |Δi|>4): 186; chains: 1; bounding box: 72×42×86 Å